Protein AF-A0A7R9P1Q7-F1 (afdb_monomer)

Radius of gyration: 21.25 Å; Cα contacts (8 Å, |Δi|>4): 499; chains: 1; bounding box: 57×54×56 Å

Mean predicted aligned error: 11.13 Å

Sequence (324 aa):
MFVCREGRVLPPRRVTNIRPGDSTCGQRALYLVGMTGMPIYNVNNNCSTGSTALFLAKQIIESGNAECVLALGFEKMERGSLSPKFLDRTNPLDRHVETMAAVAGFCDSPVPSQLFGNAAVEHMAKYGTKPEHLAKIAYKNHKHSVNNPYSQFQEEYTLEQILASPRIFGPLTKLQCCPTSDGSAAAILASEDFVHLHGLEGQAVEIVGMEMATDLPSTFDENSCMKVVSLCEPGEAGDFIDSGNNTYGGRVVVNPSGGLISKGHPLGATVHPRLNDGTPDEHGGNNHSVTGSPLASCVAVPSASYHLTSTEETTHSVTGSPLA

pLDDT: mean 73.93, std 23.5, range [18.36, 96.0]

Solvent-accessible surface area (backbone atoms only — not comparable to full-atom values): 19462 Å² total; per-residue (Å²): 57,42,48,54,87,75,93,86,87,61,86,73,82,90,88,82,88,71,57,67,67,55,94,66,37,55,55,64,68,38,49,61,63,49,84,77,83,55,62,66,63,80,76,84,46,65,42,20,18,18,49,50,38,47,52,53,43,49,51,37,34,76,69,70,77,28,50,29,27,37,27,72,20,50,25,35,60,68,91,69,80,89,68,89,87,65,88,90,56,88,59,95,55,48,68,55,52,50,42,36,31,73,66,75,49,81,72,101,59,59,64,71,49,48,49,57,14,48,16,48,52,48,46,27,73,77,66,65,56,53,66,64,56,59,35,50,54,32,32,52,18,22,55,31,0,52,55,12,84,79,21,75,38,55,60,75,59,55,61,64,56,37,68,68,30,62,74,71,34,78,79,37,22,52,61,60,42,57,45,81,24,66,41,68,29,72,48,78,46,62,35,70,68,52,30,61,78,66,70,38,64,94,79,60,79,86,82,92,75,88,86,87,68,65,67,53,71,65,34,60,74,66,69,39,39,32,42,41,65,49,52,81,74,91,70,62,64,62,58,39,56,73,71,40,29,44,33,87,94,35,83,43,68,57,49,68,46,2,38,45,52,16,28,34,42,13,39,27,20,59,53,59,72,81,80,63,56,50,42,58,56,105,79,71,44,66,63,72,68,74,84,90,64,94,74,85,89,86,85,70,55,32,90,58,37,74,74,84,81,80,82,75,86,80,88,77,83,84,77,83,78,82,89,134

Structure (mmCIF, N/CA/C/O backbone):
data_AF-A0A7R9P1Q7-F1
#
_entry.id   AF-A0A7R9P1Q7-F1
#
loop_
_atom_site.group_PDB
_atom_site.id
_atom_site.type_symbol
_atom_site.label_atom_id
_atom_site.label_alt_id
_atom_site.label_comp_id
_atom_site.label_asym_id
_atom_site.label_entity_id
_atom_site.label_seq_id
_atom_site.pdbx_PDB_ins_code
_atom_site.Cartn_x
_atom_site.Cartn_y
_atom_site.Cartn_z
_atom_site.occupancy
_atom_site.B_iso_or_equiv
_atom_site.auth_seq_id
_atom_site.auth_comp_id
_atom_site.auth_asym_id
_atom_site.auth_atom_id
_atom_site.pdbx_PDB_model_num
ATOM 1 N N . MET A 1 1 ? -2.786 -4.978 17.341 1.00 38.78 1 MET A N 1
ATOM 2 C CA . MET A 1 1 ? -4.219 -4.627 17.360 1.00 38.78 1 MET A CA 1
ATOM 3 C C . MET A 1 1 ? -4.682 -4.485 18.805 1.00 38.78 1 MET A C 1
ATOM 5 O O . MET A 1 1 ? -4.225 -5.294 19.593 1.00 38.78 1 MET A O 1
ATOM 9 N N . PHE A 1 2 ? -5.494 -3.493 19.175 1.00 37.47 2 PHE A N 1
ATOM 10 C CA . PHE A 1 2 ? -6.118 -3.389 20.514 1.00 37.47 2 PHE A CA 1
ATOM 11 C C . PHE A 1 2 ? -7.620 -3.642 20.403 1.00 37.47 2 PHE A C 1
ATOM 13 O O . PHE A 1 2 ? -8.184 -3.211 19.417 1.00 37.47 2 PHE A O 1
ATOM 20 N N . VAL A 1 3 ? -8.270 -4.233 21.405 1.00 35.62 3 VAL A N 1
ATOM 21 C CA . VAL A 1 3 ? -9.740 -4.234 21.554 1.00 35.62 3 VAL A CA 1
ATOM 22 C C . VAL A 1 3 ? -10.059 -3.474 22.830 1.00 35.62 3 VAL A C 1
ATOM 24 O O . VAL A 1 3 ? -9.754 -3.963 23.918 1.00 35.62 3 VAL A O 1
ATOM 27 N N . CYS A 1 4 ? -10.546 -2.238 22.714 1.00 29.88 4 CYS A N 1
ATOM 28 C CA . CYS A 1 4 ? -10.792 -1.380 23.872 1.00 29.88 4 CYS A CA 1
ATOM 29 C C . CYS A 1 4 ? -12.164 -1.686 24.449 1.00 29.88 4 CYS A C 1
ATOM 31 O O . CYS A 1 4 ? -13.167 -1.493 23.7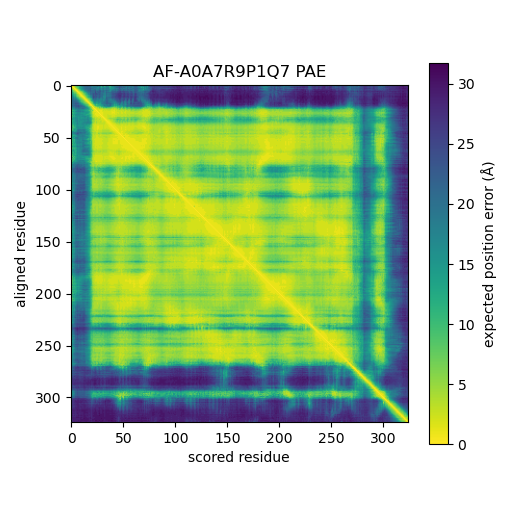72 1.00 29.88 4 CYS A O 1
ATOM 33 N N . ARG A 1 5 ? -12.189 -2.157 25.702 1.00 31.08 5 ARG A N 1
ATOM 34 C CA . ARG A 1 5 ? -13.424 -2.268 26.482 1.00 31.08 5 ARG A CA 1
ATOM 35 C C . ARG A 1 5 ? -13.536 -1.229 27.599 1.00 31.08 5 ARG A C 1
ATOM 37 O O . ARG A 1 5 ? -14.567 -1.205 28.237 1.00 31.08 5 ARG A O 1
ATOM 44 N N . GLU A 1 6 ? -12.548 -0.361 27.840 1.00 35.47 6 GLU A N 1
ATOM 45 C CA . GLU A 1 6 ? -12.720 0.798 28.737 1.00 35.47 6 GLU A CA 1
ATOM 46 C C . GLU A 1 6 ? -11.498 1.732 28.720 1.00 35.47 6 GLU A C 1
ATOM 48 O O . GLU A 1 6 ? -10.347 1.292 28.706 1.00 35.47 6 GLU A O 1
ATOM 53 N N . GLY A 1 7 ? -11.760 3.042 28.697 1.00 40.44 7 GLY A N 1
ATOM 54 C CA . GLY A 1 7 ? -10.768 4.090 28.470 1.00 40.44 7 GLY A CA 1
ATOM 55 C C . GLY A 1 7 ? -9.853 4.399 29.659 1.00 40.44 7 GLY A C 1
ATOM 56 O O . GLY A 1 7 ? -10.309 4.550 30.794 1.00 40.44 7 GLY A O 1
ATOM 57 N N . ARG A 1 8 ? -8.555 4.571 29.362 1.00 30.06 8 ARG A N 1
ATOM 58 C CA . ARG A 1 8 ? -7.613 5.525 29.990 1.00 30.06 8 ARG A CA 1
ATOM 59 C C . ARG A 1 8 ? -6.252 5.491 29.262 1.00 30.06 8 ARG A C 1
ATOM 61 O O . ARG A 1 8 ? -5.739 4.417 28.973 1.00 30.06 8 ARG A O 1
ATOM 68 N N . VAL A 1 9 ? -5.665 6.663 28.983 1.00 30.52 9 VAL A N 1
ATOM 69 C CA . VAL A 1 9 ? -4.375 6.851 28.273 1.00 30.52 9 VAL A CA 1
ATOM 70 C C . VAL A 1 9 ? -3.345 7.498 29.216 1.00 30.52 9 VAL A C 1
ATOM 72 O O . VAL A 1 9 ? -3.694 8.426 29.942 1.00 30.52 9 VAL A O 1
ATOM 75 N N . LEU A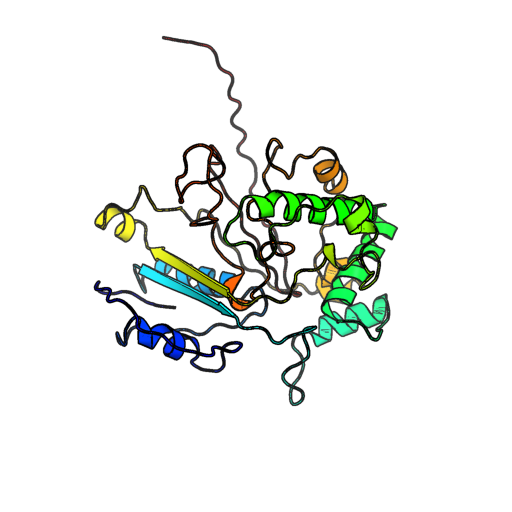 1 10 ? -2.082 7.043 29.201 1.00 29.75 10 LEU A N 1
ATOM 76 C CA . LEU A 1 10 ? -0.938 7.644 29.921 1.00 29.75 10 LEU A CA 1
ATOM 77 C C . LEU A 1 10 ? 0.305 7.766 28.998 1.00 29.75 10 LEU A C 1
ATOM 79 O O . LEU A 1 10 ? 0.408 7.004 28.037 1.00 29.75 10 LEU A O 1
ATOM 83 N N . PRO A 1 11 ? 1.247 8.709 29.243 1.00 29.17 11 PRO A N 1
ATOM 84 C CA . PRO A 1 11 ? 2.289 9.077 28.273 1.00 29.17 11 PRO A CA 1
ATOM 85 C C . PRO A 1 11 ? 3.599 8.255 28.391 1.00 29.17 11 PRO A C 1
ATOM 87 O O . PRO A 1 11 ? 3.940 7.800 29.486 1.00 29.17 11 PRO A O 1
ATOM 90 N N . PRO A 1 12 ? 4.396 8.118 27.305 1.00 31.56 12 PRO A N 1
ATOM 91 C CA . PRO A 1 12 ? 5.569 7.238 27.272 1.00 31.56 12 PRO A CA 1
ATOM 92 C C . PRO A 1 12 ? 6.903 7.914 27.659 1.00 31.56 12 PRO A C 1
ATOM 94 O O . PRO A 1 12 ? 7.162 9.078 27.348 1.00 31.56 12 PRO A O 1
ATOM 97 N N . ARG A 1 13 ? 7.827 7.127 28.239 1.00 25.03 13 ARG A N 1
ATOM 98 C CA . ARG A 1 13 ? 9.283 7.386 28.246 1.00 25.03 13 ARG A CA 1
ATOM 99 C C . ARG A 1 13 ? 10.006 6.311 27.406 1.00 25.03 13 ARG A C 1
ATOM 101 O O . ARG A 1 13 ? 9.883 5.129 27.690 1.00 25.03 13 ARG A O 1
ATOM 108 N N . ARG A 1 14 ? 10.722 6.789 26.372 1.00 23.08 14 ARG A N 1
ATOM 109 C CA . ARG A 1 14 ? 11.698 6.184 25.420 1.00 23.08 14 ARG A CA 1
ATOM 110 C C . ARG A 1 14 ? 11.936 4.656 25.416 1.00 23.08 14 ARG A C 1
ATOM 112 O O . ARG A 1 14 ? 12.369 4.096 26.416 1.00 23.08 14 ARG A O 1
ATOM 119 N N . VAL A 1 15 ? 11.899 4.055 24.214 1.00 26.77 15 VAL A N 1
ATOM 120 C CA . VAL A 1 15 ? 12.555 2.771 23.871 1.00 26.77 15 VAL A CA 1
ATOM 121 C C . VAL A 1 15 ? 13.274 2.856 22.520 1.00 26.77 15 VAL A C 1
ATOM 123 O O . VAL A 1 15 ? 12.813 3.511 21.589 1.00 26.77 15 VAL A O 1
ATOM 126 N N . THR A 1 16 ? 14.422 2.183 22.450 1.00 22.45 16 THR A N 1
ATOM 127 C CA . THR A 1 16 ? 15.314 2.003 21.302 1.00 22.45 16 THR A CA 1
ATOM 128 C C . THR A 1 16 ? 15.147 0.610 20.669 1.00 22.45 16 THR A C 1
ATOM 130 O O . THR A 1 16 ? 14.964 -0.379 21.373 1.00 22.45 16 THR A O 1
ATOM 133 N N . ASN A 1 17 ? 15.290 0.559 19.338 1.00 22.36 17 ASN A N 1
ATOM 134 C CA . ASN A 1 17 ? 15.373 -0.617 18.451 1.00 22.36 17 ASN A CA 1
ATOM 135 C C . ASN A 1 17 ? 14.117 -1.508 18.325 1.00 22.36 17 ASN A C 1
ATOM 137 O O . ASN A 1 17 ? 13.926 -2.468 19.067 1.00 22.36 17 ASN A O 1
ATOM 141 N N . ILE A 1 18 ? 13.317 -1.248 17.288 1.00 28.14 18 ILE A N 1
ATOM 142 C CA . ILE A 1 18 ? 12.325 -2.184 16.741 1.00 28.14 18 ILE A CA 1
ATOM 143 C C . ILE A 1 18 ? 12.889 -2.673 15.398 1.00 28.14 18 ILE A C 1
ATOM 145 O O . ILE A 1 18 ? 13.508 -1.873 14.716 1.00 28.14 18 ILE A O 1
ATOM 149 N N . ARG A 1 19 ? 12.784 -3.970 15.085 1.00 32.19 19 ARG A N 1
ATOM 150 C CA . ARG A 1 19 ? 13.134 -4.652 13.811 1.00 32.19 19 ARG A CA 1
ATOM 151 C C . ARG A 1 19 ? 11.819 -5.068 13.113 1.00 32.19 19 ARG A C 1
ATOM 153 O O . ARG A 1 19 ? 10.789 -4.944 13.785 1.00 32.19 19 ARG A O 1
ATOM 160 N N . PRO A 1 20 ? 11.810 -5.597 11.867 1.00 47.06 20 PRO A N 1
ATOM 161 C CA . PRO A 1 20 ? 10.608 -6.219 11.310 1.00 47.06 20 PRO A CA 1
ATOM 162 C C . PRO A 1 20 ? 10.069 -7.205 12.329 1.00 47.06 20 PRO A C 1
ATOM 164 O O . PRO A 1 20 ? 10.824 -8.010 12.882 1.00 47.06 20 PRO A O 1
ATOM 167 N N . GLY A 1 21 ? 8.814 -7.005 12.702 1.00 55.34 21 GLY A N 1
ATOM 168 C CA . GLY A 1 21 ? 8.313 -7.510 13.961 1.00 55.34 21 GLY A CA 1
ATOM 169 C C . GLY A 1 21 ? 8.322 -9.036 14.015 1.00 55.34 21 GLY A C 1
ATOM 170 O O . GLY A 1 21 ? 7.522 -9.682 13.348 1.00 55.34 21 GLY A O 1
ATOM 171 N N . ASP A 1 22 ? 9.211 -9.609 14.827 1.00 63.72 22 ASP A N 1
ATOM 172 C CA . ASP A 1 22 ? 9.198 -11.037 15.157 1.00 63.72 22 ASP A CA 1
ATOM 173 C C . ASP A 1 22 ? 7.936 -11.384 15.976 1.00 63.72 22 ASP A C 1
ATOM 175 O O . ASP A 1 22 ? 7.132 -10.509 16.329 1.00 63.72 22 ASP A O 1
ATOM 179 N N . SER A 1 23 ? 7.744 -12.660 16.298 1.00 73.00 23 SER A N 1
ATOM 180 C CA . SER A 1 23 ? 6.651 -13.134 17.146 1.00 73.00 23 SER A CA 1
ATOM 181 C C . SER A 1 23 ? 6.478 -12.225 18.363 1.00 73.00 23 SER A C 1
ATOM 183 O O . SER A 1 23 ? 7.429 -11.932 19.085 1.00 73.00 23 SER A O 1
ATOM 185 N N . THR A 1 24 ? 5.245 -11.780 18.604 1.00 84.75 24 THR A N 1
ATOM 186 C CA . THR A 1 24 ? 4.863 -10.887 19.714 1.00 84.75 24 THR A CA 1
ATOM 187 C C . THR A 1 24 ? 5.410 -9.445 19.675 1.00 84.75 24 THR A C 1
ATOM 189 O O . THR A 1 24 ? 5.372 -8.725 20.678 1.00 84.75 24 THR A O 1
ATOM 192 N N . CYS A 1 25 ? 5.885 -8.969 18.521 1.00 85.19 25 CYS A N 1
ATOM 193 C CA . CYS A 1 25 ? 6.377 -7.597 18.352 1.00 85.19 25 CYS A CA 1
ATOM 194 C C . CYS A 1 25 ? 5.347 -6.510 18.705 1.00 85.19 25 CYS A C 1
ATOM 196 O O . CYS A 1 25 ? 5.714 -5.499 19.304 1.00 85.19 25 CYS A O 1
ATOM 198 N N . GLY A 1 26 ? 4.066 -6.719 18.400 1.00 84.12 26 GLY A N 1
ATOM 199 C CA . GLY A 1 26 ? 2.979 -5.799 18.723 1.00 84.12 26 GLY A CA 1
ATOM 200 C C . GLY A 1 26 ? 2.778 -5.644 20.228 1.00 84.12 26 GLY A C 1
ATOM 201 O O . GLY A 1 26 ? 2.648 -4.521 20.708 1.00 84.12 26 GLY A O 1
ATOM 202 N N . GLN A 1 27 ? 2.832 -6.742 20.990 1.00 88.44 27 GLN A N 1
ATOM 203 C CA . GLN A 1 27 ? 2.801 -6.718 22.456 1.00 88.44 27 GLN A CA 1
ATOM 204 C C . GLN A 1 27 ? 3.955 -5.865 22.974 1.00 88.44 27 GLN A C 1
ATOM 206 O O . GLN A 1 27 ? 3.744 -4.913 23.723 1.00 88.44 27 GLN A O 1
ATOM 211 N N . ARG A 1 28 ? 5.179 -6.160 22.517 1.00 88.94 28 ARG A N 1
ATOM 212 C CA . ARG A 1 28 ? 6.377 -5.435 22.948 1.00 88.94 28 ARG A CA 1
ATOM 213 C C . ARG A 1 28 ? 6.302 -3.943 22.629 1.00 88.94 28 ARG A C 1
ATOM 215 O O . ARG A 1 28 ? 6.666 -3.139 23.485 1.00 88.94 28 ARG A O 1
ATOM 222 N N . ALA A 1 29 ? 5.853 -3.583 21.429 1.00 85.19 29 ALA A N 1
ATOM 223 C CA . ALA A 1 29 ? 5.707 -2.192 21.012 1.00 85.19 29 ALA A CA 1
ATOM 224 C C . ALA A 1 29 ? 4.688 -1.441 21.886 1.00 85.19 29 ALA A C 1
ATOM 226 O O . ALA A 1 29 ? 4.902 -0.282 22.238 1.00 85.19 29 ALA A O 1
ATOM 227 N N . LEU A 1 30 ? 3.606 -2.114 22.284 1.00 84.25 30 LEU A N 1
ATOM 228 C CA . LEU A 1 30 ? 2.478 -1.507 22.987 1.00 84.25 30 LEU A CA 1
ATOM 229 C C . LEU A 1 30 ? 2.592 -1.509 24.513 1.00 84.25 30 LEU A C 1
ATOM 231 O O . LEU A 1 30 ? 1.886 -0.741 25.163 1.00 84.25 30 LEU A O 1
ATOM 235 N N . TYR A 1 31 ? 3.512 -2.271 25.109 1.00 84.44 31 TYR A N 1
ATOM 236 C CA . TYR A 1 31 ? 3.730 -2.245 26.564 1.00 84.44 31 TYR A CA 1
ATOM 237 C C . TYR A 1 31 ? 4.051 -0.853 27.120 1.00 84.44 31 TYR A C 1
ATOM 239 O O . TYR A 1 31 ? 3.772 -0.587 28.285 1.00 84.44 31 TYR A O 1
ATOM 247 N N . LEU A 1 32 ? 4.597 0.043 26.293 1.00 79.19 32 LEU A N 1
ATOM 248 C CA . LEU A 1 32 ? 4.881 1.432 26.671 1.00 79.19 32 LEU A CA 1
ATOM 249 C C . LEU A 1 32 ? 3.642 2.327 26.688 1.00 79.19 32 LEU A C 1
ATOM 251 O O . LEU A 1 32 ? 3.656 3.362 27.346 1.00 79.19 32 LEU A O 1
ATOM 255 N N . VAL A 1 33 ? 2.604 1.942 25.946 1.00 79.75 33 VAL A N 1
ATOM 256 C CA . VAL A 1 33 ? 1.296 2.606 25.955 1.00 79.75 33 VAL A CA 1
ATOM 257 C C . VAL A 1 33 ? 0.481 2.104 27.148 1.00 79.75 33 VAL A C 1
ATOM 259 O O . VAL A 1 33 ? -0.205 2.882 27.803 1.00 79.75 33 VAL A O 1
ATOM 262 N N . GLY A 1 34 ? 0.608 0.814 27.474 1.00 79.56 34 GLY A N 1
ATOM 263 C CA . GLY A 1 34 ? 0.055 0.221 28.685 1.00 79.56 34 GLY A CA 1
ATOM 264 C C . GLY A 1 34 ? -0.076 -1.298 28.591 1.00 79.56 34 GLY A C 1
ATOM 265 O O . GLY A 1 34 ? -0.386 -1.853 27.540 1.00 79.56 34 GLY A O 1
ATOM 266 N N . MET A 1 35 ? 0.127 -1.986 29.715 1.00 83.69 35 MET A N 1
ATOM 267 C CA . MET A 1 35 ? -0.106 -3.430 29.841 1.00 83.69 35 MET A CA 1
ATOM 268 C C . MET A 1 35 ? -1.553 -3.693 30.272 1.00 83.69 35 MET A C 1
ATOM 270 O O . MET A 1 35 ? -1.822 -4.059 31.411 1.00 83.69 35 MET A O 1
ATOM 274 N N . THR A 1 36 ? -2.494 -3.456 29.363 1.00 80.19 36 THR A N 1
ATOM 275 C CA . THR A 1 36 ? -3.937 -3.424 29.663 1.00 80.19 36 THR A CA 1
ATOM 276 C C . THR A 1 36 ? -4.611 -4.797 29.714 1.00 80.19 36 THR A C 1
ATOM 278 O O . THR A 1 36 ? -5.776 -4.889 30.081 1.00 80.19 36 THR A O 1
ATOM 281 N N . GLY A 1 37 ? -3.919 -5.869 29.314 1.00 81.75 37 GLY A N 1
ATOM 282 C CA . GLY A 1 37 ? -4.516 -7.202 29.154 1.00 81.75 37 GLY A CA 1
ATOM 283 C C . GLY A 1 37 ? -5.417 -7.342 27.920 1.00 81.75 37 GLY A C 1
ATOM 284 O O . GLY A 1 37 ? -5.967 -8.415 27.684 1.00 81.75 37 GLY A O 1
ATOM 285 N N . MET A 1 38 ? -5.547 -6.286 27.111 1.00 81.94 38 MET A N 1
ATOM 286 C CA . MET A 1 38 ? -6.306 -6.322 25.864 1.00 81.94 38 MET A CA 1
ATOM 287 C C . MET A 1 38 ? -5.639 -7.266 24.850 1.00 81.94 38 MET A C 1
ATOM 289 O O . MET A 1 38 ? -4.406 -7.307 24.772 1.00 81.94 38 MET A O 1
ATOM 293 N N . PRO A 1 39 ? -6.424 -8.014 24.055 1.00 85.31 39 PRO A N 1
ATOM 294 C CA . PRO A 1 39 ? -5.882 -8.963 23.092 1.00 85.31 39 PRO A CA 1
ATOM 295 C C . PRO A 1 39 ? -5.094 -8.242 21.995 1.00 85.31 39 PRO A C 1
ATOM 297 O O . PRO A 1 39 ? -5.525 -7.205 21.488 1.00 85.31 39 PRO A O 1
ATOM 300 N N . ILE A 1 40 ? -3.943 -8.814 21.621 1.00 86.06 40 ILE A N 1
ATOM 301 C CA . ILE A 1 40 ? -3.058 -8.286 20.577 1.00 86.06 40 ILE A CA 1
ATOM 302 C C . ILE A 1 40 ? -2.805 -9.348 19.510 1.00 86.06 40 ILE A C 1
ATOM 304 O O . ILE A 1 40 ? -2.127 -10.347 19.752 1.00 86.06 40 ILE A O 1
ATOM 308 N N . TYR A 1 41 ? -3.291 -9.066 18.301 1.00 87.75 41 TYR A N 1
ATOM 309 C CA . TYR A 1 41 ? -3.000 -9.831 17.091 1.00 87.75 41 TYR A CA 1
ATOM 310 C C . TYR A 1 41 ? -1.803 -9.222 16.354 1.00 87.75 41 TYR A C 1
ATOM 312 O O . TYR A 1 41 ? -1.776 -8.010 16.108 1.00 87.75 41 TYR A O 1
ATOM 320 N N . ASN A 1 42 ? -0.827 -10.069 16.017 1.00 87.56 42 ASN A N 1
ATOM 321 C CA . ASN A 1 42 ? 0.275 -9.738 15.116 1.00 87.56 42 ASN A CA 1
ATOM 322 C C . ASN A 1 42 ? -0.054 -10.333 13.753 1.00 87.56 42 ASN A C 1
ATOM 324 O O . ASN A 1 42 ? -0.325 -11.528 13.660 1.00 87.56 42 ASN A O 1
ATOM 328 N N . VAL A 1 43 ? -0.029 -9.501 12.720 1.00 86.06 43 VAL A N 1
ATOM 329 C CA . VAL A 1 43 ? -0.276 -9.912 11.338 1.00 86.06 43 VAL A CA 1
ATOM 330 C C . VAL A 1 43 ? 0.957 -9.589 10.509 1.00 86.06 43 VAL A C 1
ATOM 332 O O . VAL A 1 43 ? 1.654 -8.617 10.794 1.00 86.06 43 VAL A O 1
ATOM 335 N N . ASN A 1 44 ? 1.236 -10.414 9.505 1.00 83.69 44 ASN A N 1
ATOM 336 C CA . ASN A 1 44 ? 2.318 -10.194 8.556 1.00 83.69 44 ASN A CA 1
ATOM 337 C C . ASN A 1 44 ? 1.823 -10.588 7.163 1.00 83.69 44 ASN A C 1
ATOM 339 O O . ASN A 1 44 ? 1.374 -11.714 6.965 1.00 83.69 44 ASN A O 1
ATOM 343 N N . ASN A 1 45 ? 1.871 -9.636 6.236 1.00 82.00 45 ASN A N 1
ATOM 344 C CA . ASN A 1 45 ? 1.469 -9.799 4.844 1.00 82.00 45 ASN A CA 1
ATOM 345 C C . ASN A 1 45 ? 2.301 -8.878 3.929 1.00 82.00 45 ASN A C 1
ATOM 347 O O . ASN A 1 45 ? 1.760 -8.078 3.159 1.00 82.00 45 ASN A O 1
ATOM 351 N N . ASN A 1 46 ? 3.632 -8.912 4.082 1.00 82.06 46 ASN A N 1
ATOM 352 C CA . ASN A 1 46 ? 4.573 -8.045 3.356 1.00 82.06 46 ASN A CA 1
ATOM 353 C C . ASN A 1 46 ? 4.140 -6.558 3.402 1.00 82.06 46 ASN A C 1
ATOM 355 O O . ASN A 1 46 ? 3.738 -6.058 4.456 1.00 82.06 46 ASN A O 1
ATOM 359 N N . CYS A 1 47 ? 4.192 -5.846 2.272 1.00 80.31 47 CYS A N 1
ATOM 360 C CA . CYS A 1 47 ? 3.808 -4.436 2.144 1.00 80.31 47 CYS A CA 1
ATOM 361 C C . CYS A 1 47 ? 2.335 -4.149 2.500 1.00 80.31 47 CYS A C 1
ATOM 363 O O . CYS A 1 47 ? 1.989 -3.003 2.783 1.00 80.31 47 CYS A O 1
ATOM 365 N N . SER A 1 48 ? 1.473 -5.171 2.518 1.00 79.19 48 SER A N 1
ATOM 366 C CA . SER A 1 48 ? 0.045 -5.049 2.851 1.00 79.19 48 SER A CA 1
ATOM 367 C C . SER A 1 48 ? -0.285 -5.412 4.291 1.00 79.19 48 SER A C 1
ATOM 369 O O . SER A 1 48 ? -1.458 -5.513 4.659 1.00 79.19 48 SER A O 1
ATOM 371 N N . THR A 1 49 ? 0.730 -5.556 5.143 1.00 82.19 49 THR A N 1
ATOM 372 C CA . THR A 1 49 ? 0.555 -5.792 6.582 1.00 82.19 49 THR A CA 1
ATOM 373 C C . THR A 1 49 ? -0.344 -4.732 7.225 1.00 82.19 49 THR A C 1
ATOM 375 O O . THR A 1 49 ? -1.255 -5.079 7.974 1.00 82.19 49 THR A O 1
ATOM 378 N N . GLY A 1 50 ? -0.162 -3.453 6.874 1.00 79.19 50 GLY A N 1
ATOM 379 C CA . GLY A 1 50 ? -1.010 -2.366 7.376 1.00 79.19 50 GLY A CA 1
ATOM 380 C C . GLY A 1 50 ? -2.485 -2.511 6.969 1.00 79.19 50 GLY A C 1
ATOM 381 O O . GLY A 1 50 ? -3.365 -2.419 7.822 1.00 79.19 50 GLY A O 1
ATOM 382 N N . SER A 1 51 ? -2.766 -2.823 5.697 1.00 81.50 51 SER A N 1
ATOM 383 C CA . SER A 1 51 ? -4.141 -3.050 5.212 1.00 81.50 51 SER A CA 1
ATOM 384 C C . SER A 1 51 ? -4.757 -4.282 5.847 1.00 81.50 51 SER A C 1
ATOM 386 O O . SER A 1 51 ? -5.932 -4.274 6.188 1.00 81.50 51 SER A O 1
ATOM 388 N N . THR A 1 52 ? -3.960 -5.327 6.066 1.00 83.06 52 THR A N 1
ATOM 389 C CA . THR A 1 52 ? -4.402 -6.538 6.765 1.00 83.06 52 THR A CA 1
ATOM 390 C C . THR A 1 52 ? -4.799 -6.226 8.204 1.00 83.06 52 THR A C 1
ATOM 392 O O . THR A 1 52 ? -5.823 -6.713 8.678 1.00 83.06 52 THR A O 1
ATOM 395 N N . ALA A 1 53 ? -4.045 -5.362 8.889 1.00 84.62 53 ALA A N 1
ATOM 396 C CA . ALA A 1 53 ? -4.400 -4.909 10.228 1.00 84.62 53 ALA A CA 1
ATOM 397 C C . ALA A 1 53 ? -5.701 -4.087 10.236 1.00 84.62 53 ALA A C 1
ATOM 399 O O . ALA A 1 53 ? -6.531 -4.299 11.116 1.00 84.62 53 ALA A O 1
ATOM 400 N N . LEU A 1 54 ? -5.904 -3.191 9.265 1.00 84.38 54 LEU A N 1
ATOM 401 C CA . LEU A 1 54 ? -7.153 -2.427 9.134 1.00 84.38 54 LEU A CA 1
ATOM 402 C C . LEU A 1 54 ? -8.353 -3.322 8.809 1.00 84.38 54 LEU A C 1
ATOM 404 O O . LEU A 1 54 ? -9.394 -3.200 9.449 1.00 84.38 54 LEU A O 1
ATOM 408 N N . PHE A 1 55 ? -8.199 -4.250 7.864 1.00 86.88 55 PHE A N 1
ATOM 409 C CA . PHE A 1 55 ? -9.254 -5.177 7.462 1.00 86.88 55 PHE A CA 1
ATOM 410 C C . PHE A 1 55 ? -9.682 -6.071 8.623 1.00 86.88 55 PHE A C 1
ATOM 412 O O . PHE A 1 55 ? -10.868 -6.170 8.927 1.00 86.88 55 PHE A O 1
ATOM 419 N N . LEU A 1 56 ? -8.721 -6.655 9.343 1.00 88.50 56 LEU A N 1
ATOM 420 C CA . LEU A 1 56 ? -9.018 -7.455 10.528 1.00 88.50 56 LEU A CA 1
ATOM 421 C C . LEU A 1 56 ? -9.666 -6.609 11.639 1.00 88.50 56 LEU A C 1
ATOM 423 O O . LEU A 1 56 ? -10.575 -7.090 12.310 1.00 88.50 56 LEU A O 1
ATOM 427 N N . ALA A 1 57 ? -9.254 -5.349 11.816 1.00 87.00 57 ALA A N 1
ATOM 428 C CA . ALA A 1 57 ? -9.873 -4.451 12.790 1.00 87.00 57 ALA A CA 1
ATOM 429 C C . ALA A 1 57 ? -11.343 -4.166 12.449 1.00 87.00 57 ALA A C 1
ATOM 431 O O . ALA A 1 57 ? -12.195 -4.253 13.332 1.00 87.00 57 ALA A O 1
ATOM 432 N N . LYS A 1 58 ? -11.644 -3.911 11.168 1.00 89.62 58 LYS A N 1
ATOM 433 C CA . LYS A 1 58 ? -13.016 -3.778 10.660 1.00 89.62 58 LYS A CA 1
ATOM 434 C C . LYS A 1 58 ? -13.832 -5.044 10.933 1.00 89.62 58 LYS A C 1
ATOM 436 O O . LYS A 1 58 ? -14.905 -4.944 11.512 1.00 89.62 58 LYS A O 1
ATOM 441 N N . GLN A 1 59 ? -13.301 -6.225 10.603 1.00 91.06 59 GLN A N 1
ATOM 442 C CA . GLN A 1 59 ? -13.996 -7.499 10.836 1.00 91.06 59 GLN A CA 1
ATOM 443 C C . GLN A 1 59 ? -14.322 -7.743 12.317 1.00 91.06 59 GLN A C 1
ATOM 445 O O . GLN A 1 59 ? -15.403 -8.227 12.630 1.00 91.06 59 GLN A O 1
ATOM 450 N N . ILE A 1 60 ? -13.423 -7.385 13.240 1.00 90.25 60 ILE A N 1
ATOM 451 C CA . ILE A 1 60 ? -13.663 -7.516 14.688 1.00 90.25 60 ILE A CA 1
ATOM 452 C C . ILE A 1 60 ? -14.791 -6.592 15.165 1.00 90.25 60 ILE A C 1
ATOM 454 O O . ILE A 1 60 ? -15.563 -6.984 16.043 1.00 90.25 60 ILE A O 1
ATOM 458 N N . ILE A 1 61 ? -14.881 -5.382 14.608 1.00 90.81 61 ILE A N 1
ATOM 459 C CA . ILE A 1 61 ? -15.949 -4.432 14.941 1.00 90.81 61 ILE A CA 1
ATOM 460 C C . ILE A 1 61 ? -17.282 -4.912 14.370 1.00 90.81 61 ILE A C 1
ATOM 462 O O . ILE A 1 61 ? -18.259 -5.025 15.104 1.00 90.81 61 ILE A O 1
ATOM 466 N N . GLU A 1 62 ? -17.313 -5.276 13.088 1.00 92.62 62 GLU A N 1
ATOM 467 C CA . GLU A 1 62 ? -18.528 -5.753 12.413 1.00 92.62 62 GLU A CA 1
ATOM 468 C C . GLU A 1 62 ? -19.066 -7.056 13.007 1.00 92.62 62 GLU A C 1
ATOM 470 O O . GLU A 1 62 ? -20.274 -7.277 13.026 1.00 92.62 62 GLU A O 1
ATOM 475 N N . SER A 1 63 ? -18.191 -7.913 13.539 1.00 92.75 63 SER A N 1
ATOM 476 C CA . SER A 1 63 ? -18.612 -9.133 14.227 1.00 92.75 63 SER A CA 1
ATOM 477 C C . SER A 1 63 ? -19.112 -8.889 15.658 1.00 92.75 63 SER A C 1
ATOM 479 O O . SER A 1 63 ? -19.428 -9.857 16.347 1.00 92.75 63 SER A O 1
ATOM 481 N N . GLY A 1 64 ? -19.104 -7.646 16.155 1.00 89.19 64 GLY A N 1
ATOM 482 C CA . GLY A 1 64 ? -19.492 -7.295 17.526 1.00 89.19 64 GLY A CA 1
ATOM 483 C C . GLY A 1 64 ? -18.495 -7.731 18.608 1.00 89.19 64 GLY A C 1
ATOM 484 O O . GLY A 1 64 ? -18.833 -7.740 19.790 1.00 89.19 64 GLY A O 1
ATOM 485 N N . ASN A 1 65 ? -17.264 -8.102 18.236 1.00 86.31 65 ASN A N 1
ATOM 486 C CA . ASN A 1 65 ? -16.237 -8.537 19.193 1.00 86.31 65 ASN A CA 1
ATOM 487 C C . ASN A 1 65 ? -15.532 -7.354 19.883 1.00 86.31 65 ASN A C 1
ATOM 489 O O . ASN A 1 65 ? -14.878 -7.542 20.912 1.00 86.31 65 ASN A O 1
ATOM 493 N N . ALA A 1 66 ? -15.640 -6.150 19.318 1.00 90.06 66 ALA A N 1
ATOM 494 C CA . ALA A 1 66 ? -15.144 -4.902 19.884 1.00 90.06 66 ALA A CA 1
ATOM 495 C C . ALA A 1 66 ? -15.929 -3.710 19.333 1.00 90.06 66 ALA A C 1
ATOM 497 O O . ALA A 1 66 ? -16.359 -3.737 18.189 1.00 90.06 66 ALA A O 1
ATOM 498 N N . GLU A 1 67 ? -16.010 -2.623 20.094 1.00 91.06 67 GLU A N 1
ATOM 499 C CA . GLU A 1 67 ? -16.564 -1.352 19.601 1.00 91.06 67 GLU A CA 1
ATOM 500 C C . GLU A 1 67 ? -15.468 -0.369 19.168 1.00 91.06 67 GLU A C 1
ATOM 502 O O . GLU A 1 67 ? -15.734 0.582 18.444 1.00 91.06 67 GLU A O 1
ATOM 507 N N . CYS A 1 68 ? -14.220 -0.596 19.598 1.00 91.62 68 CYS A N 1
ATOM 508 C CA . CYS A 1 68 ? -13.078 0.260 19.294 1.00 91.62 68 CYS A CA 1
ATOM 509 C C . CYS A 1 68 ? -11.781 -0.560 19.203 1.00 91.62 68 CYS A C 1
ATOM 511 O O . CYS A 1 68 ? -11.444 -1.325 20.117 1.00 91.62 68 CYS A O 1
ATOM 513 N N . VAL A 1 69 ? -11.048 -0.404 18.096 1.00 90.44 69 VAL A N 1
ATOM 514 C CA . VAL A 1 69 ? -9.871 -1.203 17.742 1.00 90.44 69 VAL A CA 1
ATOM 515 C C . VAL A 1 69 ? -8.713 -0.336 17.242 1.00 90.44 69 VAL A C 1
ATOM 517 O O . VAL A 1 69 ? -8.881 0.467 16.332 1.00 90.44 69 VAL A O 1
ATOM 520 N N . LEU A 1 70 ? -7.497 -0.533 17.773 1.00 88.75 70 LEU A N 1
ATOM 521 C CA . LEU A 1 70 ? -6.282 0.091 17.211 1.00 88.75 70 LEU A CA 1
ATOM 522 C C . LEU A 1 70 ? -5.653 -0.811 16.152 1.00 88.75 70 LEU A C 1
ATOM 524 O O . LEU A 1 70 ? -5.206 -1.912 16.482 1.00 88.75 70 LEU A O 1
ATOM 528 N N .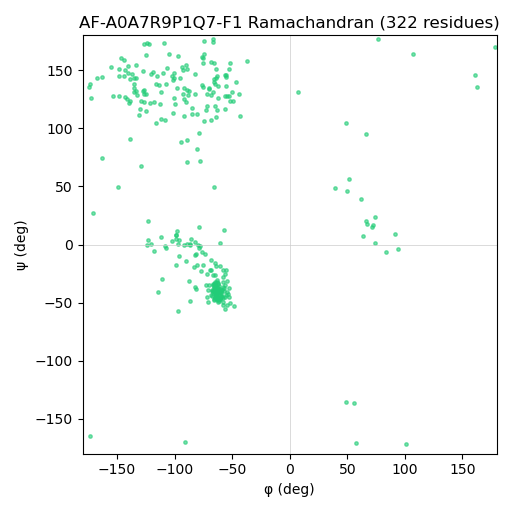 ALA A 1 71 ? -5.487 -0.312 14.935 1.00 87.12 71 ALA A N 1
ATOM 529 C CA . ALA A 1 71 ? -4.538 -0.834 13.960 1.00 87.12 71 ALA A CA 1
ATOM 530 C C . ALA A 1 71 ? -3.210 -0.074 14.095 1.00 87.12 71 ALA A C 1
ATOM 532 O O . ALA A 1 71 ? -3.186 1.152 14.045 1.00 87.12 71 ALA A O 1
ATOM 533 N N . LEU A 1 72 ? -2.103 -0.793 14.290 1.00 86.69 72 LEU A N 1
ATOM 534 C CA . LEU A 1 72 ? -0.762 -0.219 14.428 1.00 86.69 72 LEU A CA 1
ATOM 535 C C . LEU A 1 72 ? 0.182 -0.939 13.469 1.00 86.69 72 LEU A C 1
ATOM 537 O O . LEU A 1 72 ? 0.338 -2.156 13.562 1.00 86.69 72 LEU A O 1
ATOM 541 N N . GLY A 1 73 ? 0.822 -0.167 12.601 1.00 84.50 73 GLY A N 1
ATOM 542 C CA . GLY A 1 73 ? 1.892 -0.594 11.717 1.00 84.50 73 GLY A CA 1
ATOM 543 C C . GLY A 1 73 ? 3.202 0.085 12.092 1.00 84.50 73 GLY A C 1
ATOM 544 O O . GLY A 1 73 ? 3.232 1.282 12.372 1.00 84.50 73 GLY A O 1
ATOM 545 N N . PHE A 1 74 ? 4.301 -0.655 12.104 1.00 86.56 74 PHE A N 1
ATOM 546 C CA . PHE A 1 74 ? 5.639 -0.102 12.297 1.00 86.56 74 PHE A CA 1
ATOM 547 C C . PHE A 1 74 ? 6.653 -0.929 11.521 1.00 86.56 74 PHE A C 1
ATOM 549 O O . PHE A 1 74 ? 6.454 -2.124 11.319 1.00 86.56 74 PHE A O 1
ATOM 556 N N . GLU A 1 75 ? 7.737 -0.292 11.098 1.00 83.56 75 GLU A N 1
ATOM 557 C CA . GLU A 1 75 ? 8.826 -0.958 10.403 1.00 83.56 75 GLU A CA 1
ATOM 558 C C . GLU A 1 75 ? 10.163 -0.293 10.712 1.00 83.56 75 GLU A C 1
ATOM 560 O O . GLU A 1 75 ? 10.265 0.933 10.840 1.00 83.56 75 GLU A O 1
ATOM 565 N N . LYS A 1 76 ? 11.199 -1.125 10.781 1.00 84.31 76 LYS A N 1
ATOM 566 C CA . LYS A 1 76 ? 12.590 -0.685 10.768 1.00 84.31 76 LYS A CA 1
ATOM 567 C C . LYS A 1 76 ? 13.337 -1.514 9.746 1.00 84.31 76 LYS A C 1
ATOM 569 O O . LYS A 1 76 ? 13.557 -2.709 9.949 1.00 84.31 76 LYS A O 1
ATOM 574 N N . MET A 1 77 ? 13.751 -0.874 8.668 1.00 81.88 77 MET A N 1
ATOM 575 C CA . MET A 1 77 ? 14.406 -1.548 7.563 1.00 81.88 77 MET A CA 1
ATOM 576 C C . MET A 1 77 ? 15.919 -1.611 7.769 1.00 81.88 77 MET A C 1
ATOM 578 O O . MET A 1 77 ? 16.544 -0.760 8.407 1.00 81.88 77 MET A O 1
ATOM 582 N N . GLU A 1 78 ? 16.526 -2.649 7.203 1.00 80.38 78 GLU A N 1
ATOM 583 C CA . GLU A 1 78 ? 17.974 -2.686 7.040 1.00 80.38 78 GLU A CA 1
ATOM 584 C C . GLU A 1 78 ? 18.407 -1.769 5.898 1.00 80.38 78 GLU A C 1
ATOM 586 O O . GLU A 1 78 ? 17.641 -1.462 4.985 1.00 80.38 78 GLU A O 1
ATOM 591 N N . ARG A 1 79 ? 19.662 -1.319 5.952 1.00 78.56 79 ARG A N 1
ATOM 592 C CA . ARG A 1 79 ? 20.230 -0.518 4.870 1.00 78.56 79 ARG A CA 1
ATOM 593 C C . ARG A 1 79 ? 20.451 -1.390 3.637 1.00 78.56 79 ARG A C 1
ATOM 595 O O . ARG A 1 79 ? 21.088 -2.434 3.738 1.00 78.56 79 ARG A O 1
ATOM 602 N N . GLY A 1 80 ? 20.039 -0.882 2.480 1.00 77.56 80 GLY A N 1
ATOM 603 C CA . GLY A 1 80 ? 20.255 -1.526 1.185 1.00 77.56 80 GLY A CA 1
ATOM 604 C C . GLY A 1 80 ? 19.016 -2.250 0.667 1.00 77.56 80 GLY A C 1
ATOM 605 O O . GLY A 1 80 ? 17.920 -2.096 1.193 1.00 77.56 80 GLY A O 1
ATOM 606 N N . SER A 1 81 ? 19.185 -3.006 -0.413 1.00 73.75 81 SER A N 1
ATOM 607 C CA . SER A 1 81 ? 18.083 -3.737 -1.038 1.00 73.75 81 SER A CA 1
ATOM 608 C C . SER A 1 81 ? 17.510 -4.807 -0.109 1.00 73.75 81 SER A C 1
ATOM 610 O O . SER A 1 81 ? 18.218 -5.381 0.717 1.00 73.75 81 SER A O 1
ATOM 612 N N . LEU A 1 82 ? 16.221 -5.103 -0.282 1.00 75.19 82 LEU A N 1
ATOM 613 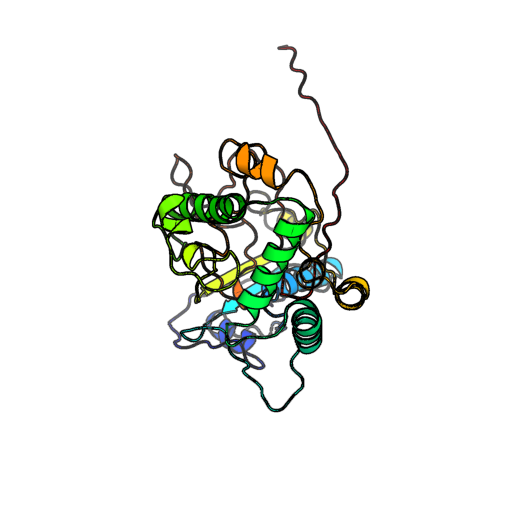C CA . LEU A 1 82 ? 15.568 -6.203 0.418 1.00 75.19 82 LEU A CA 1
ATOM 614 C C . LEU A 1 82 ? 16.209 -7.537 0.020 1.00 75.19 82 LEU A C 1
ATOM 616 O O . LEU A 1 82 ? 16.266 -7.872 -1.163 1.00 75.19 82 LEU A O 1
ATOM 620 N N . SER A 1 83 ? 16.641 -8.295 1.026 1.00 70.94 83 SER A N 1
ATOM 621 C CA . SER A 1 83 ? 17.230 -9.627 0.868 1.00 70.94 83 SER A CA 1
ATOM 622 C C . SER A 1 83 ? 16.388 -10.677 1.593 1.00 70.94 83 SER A C 1
ATOM 624 O O . SER A 1 83 ? 15.813 -10.363 2.645 1.00 70.94 83 SER A O 1
ATOM 626 N N . PRO A 1 84 ? 16.340 -11.928 1.094 1.00 72.56 84 PRO A N 1
ATOM 627 C CA . PRO A 1 84 ? 15.684 -13.026 1.792 1.00 72.56 84 PRO A CA 1
ATOM 628 C C . PRO A 1 84 ? 16.230 -13.166 3.215 1.00 72.56 84 PRO A C 1
ATOM 630 O O . PRO A 1 84 ? 17.441 -13.223 3.429 1.00 72.56 84 PRO A O 1
ATOM 633 N N . LYS A 1 85 ? 15.329 -13.192 4.199 1.00 74.69 85 LYS A N 1
ATOM 634 C CA . LYS A 1 85 ? 15.693 -13.317 5.619 1.00 74.69 85 LYS A CA 1
ATOM 635 C C . LYS A 1 85 ? 15.820 -14.761 6.076 1.00 74.69 85 LYS A C 1
ATOM 637 O O . LYS A 1 85 ? 16.612 -15.053 6.966 1.00 74.69 85 LYS A O 1
ATOM 642 N N . PHE A 1 86 ? 15.039 -15.641 5.467 1.00 79.88 86 PHE A N 1
ATOM 643 C CA . PHE A 1 86 ? 14.974 -17.050 5.805 1.00 79.88 86 PHE A CA 1
ATOM 644 C C . PHE A 1 86 ? 15.417 -17.859 4.593 1.00 79.88 86 PHE A C 1
ATOM 646 O O . PHE A 1 86 ? 14.858 -17.699 3.512 1.00 79.88 86 PHE A O 1
ATOM 653 N N . LEU A 1 87 ? 16.445 -18.685 4.784 1.00 81.81 87 LEU A N 1
ATOM 654 C CA . LEU A 1 87 ? 17.004 -19.572 3.756 1.00 81.81 87 LEU A CA 1
ATOM 655 C C . LEU A 1 87 ? 16.676 -21.047 4.032 1.00 81.81 87 LEU A C 1
ATOM 657 O O . LEU A 1 87 ? 17.078 -21.929 3.285 1.00 81.81 87 LEU A O 1
ATOM 661 N N . ASP A 1 88 ? 15.977 -21.314 5.134 1.00 86.38 88 ASP A N 1
ATOM 662 C CA . ASP A 1 88 ? 15.639 -22.639 5.652 1.00 86.38 88 ASP A CA 1
ATOM 663 C C . ASP A 1 88 ? 14.229 -23.107 5.252 1.00 86.38 88 ASP A C 1
ATOM 665 O O . ASP A 1 88 ? 13.797 -24.187 5.651 1.00 86.38 88 ASP A O 1
ATOM 669 N N . ARG A 1 89 ? 13.495 -22.292 4.490 1.00 83.44 89 ARG A N 1
ATOM 670 C CA . ARG A 1 89 ? 12.100 -22.523 4.104 1.00 83.44 89 ARG A CA 1
ATOM 671 C C . ARG A 1 89 ? 11.821 -21.976 2.707 1.00 83.44 89 ARG A C 1
ATOM 673 O O . ARG A 1 89 ? 12.543 -21.100 2.236 1.00 83.44 89 ARG A O 1
ATOM 680 N N . THR A 1 90 ? 10.745 -22.458 2.092 1.00 85.75 90 THR A N 1
ATOM 681 C CA . THR A 1 90 ? 10.238 -21.969 0.802 1.00 85.75 90 THR A CA 1
ATOM 682 C C . THR A 1 90 ? 9.975 -20.468 0.853 1.00 85.75 90 THR A C 1
ATOM 684 O O . THR A 1 90 ? 9.412 -19.963 1.832 1.00 85.75 90 THR A O 1
ATOM 687 N N . ASN A 1 91 ? 10.382 -19.749 -0.189 1.00 85.12 91 ASN A N 1
ATOM 688 C CA . ASN A 1 91 ? 10.191 -18.311 -0.248 1.00 85.12 91 ASN A CA 1
ATOM 689 C C . ASN A 1 91 ? 8.756 -18.022 -0.728 1.00 85.12 91 ASN A C 1
ATOM 691 O O . ASN A 1 91 ? 8.331 -18.546 -1.758 1.00 85.12 91 ASN A O 1
ATOM 695 N N . PRO A 1 92 ? 7.992 -17.167 -0.022 1.00 85.19 92 PRO A N 1
ATOM 696 C CA . PRO A 1 92 ? 6.626 -16.820 -0.420 1.00 85.19 92 PRO A CA 1
ATOM 697 C C . PRO A 1 92 ? 6.497 -16.262 -1.845 1.00 85.19 92 PRO A C 1
ATOM 699 O O . PRO A 1 92 ? 5.414 -16.307 -2.420 1.00 85.19 92 PRO A O 1
ATOM 702 N N . LEU A 1 93 ? 7.583 -15.731 -2.415 1.00 86.62 93 LEU A N 1
ATOM 703 C CA . LEU A 1 93 ? 7.606 -15.167 -3.764 1.00 86.62 93 LEU A CA 1
ATOM 704 C C . LEU A 1 93 ? 8.095 -16.146 -4.842 1.00 86.62 93 LEU A C 1
ATOM 706 O O . LEU A 1 93 ? 8.186 -15.727 -5.992 1.00 86.62 93 LEU A O 1
ATOM 710 N N . ASP A 1 94 ? 8.377 -17.416 -4.524 1.00 88.81 94 ASP A N 1
ATOM 711 C CA . ASP A 1 94 ? 8.962 -18.374 -5.483 1.00 88.81 94 ASP A CA 1
ATOM 712 C C . ASP A 1 94 ? 8.164 -18.443 -6.791 1.00 88.81 94 ASP A C 1
ATOM 714 O O . ASP A 1 94 ? 8.724 -18.194 -7.853 1.00 88.81 94 ASP A O 1
ATOM 718 N N . ARG A 1 95 ? 6.835 -18.614 -6.727 1.00 89.25 95 ARG A N 1
ATOM 719 C CA . ARG A 1 95 ? 5.981 -18.647 -7.933 1.00 89.25 95 ARG A CA 1
ATOM 720 C C . ARG A 1 95 ? 6.065 -17.377 -8.782 1.00 89.25 95 ARG A C 1
ATOM 722 O O . ARG A 1 95 ? 6.072 -17.452 -10.009 1.00 89.25 95 ARG A O 1
ATOM 729 N N . HIS A 1 96 ? 6.135 -16.212 -8.139 1.00 89.94 96 HIS A N 1
ATOM 730 C CA . HIS A 1 96 ? 6.241 -14.925 -8.828 1.00 89.94 96 HIS A CA 1
ATOM 731 C C . HIS A 1 96 ? 7.591 -14.804 -9.538 1.00 89.94 96 HIS A C 1
ATOM 733 O O . HIS A 1 96 ? 7.658 -14.396 -10.698 1.00 89.94 96 HIS A O 1
ATOM 739 N N . VAL A 1 97 ? 8.667 -15.192 -8.849 1.00 89.25 97 VAL A N 1
ATOM 740 C CA . VAL A 1 97 ? 10.032 -15.150 -9.379 1.00 89.25 97 VAL A CA 1
ATOM 741 C C . VAL A 1 97 ? 10.220 -16.168 -10.498 1.00 89.25 97 VAL A C 1
ATOM 743 O O . VAL A 1 97 ? 10.791 -15.817 -11.523 1.00 89.25 97 VAL A O 1
ATOM 746 N N . GLU A 1 98 ? 9.718 -17.391 -10.341 1.00 91.31 98 GLU A N 1
ATOM 747 C CA . GLU A 1 98 ? 9.769 -18.448 -11.357 1.00 91.31 98 GLU A CA 1
ATOM 748 C C . GLU A 1 98 ? 9.031 -18.035 -12.631 1.00 91.31 98 GLU A C 1
ATOM 750 O O 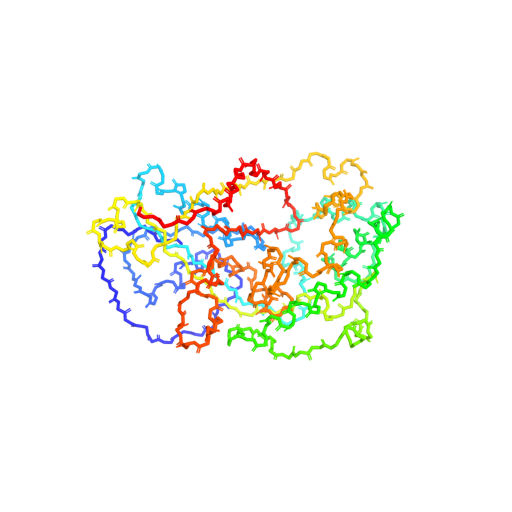. GLU A 1 98 ? 9.592 -18.138 -13.721 1.00 91.31 98 GLU A O 1
ATOM 755 N N . THR A 1 99 ? 7.814 -17.497 -12.499 1.00 89.81 99 THR A N 1
ATOM 756 C CA . THR A 1 99 ? 7.021 -17.027 -13.647 1.00 89.81 99 THR A CA 1
ATOM 757 C C . THR A 1 99 ? 7.731 -15.878 -14.362 1.00 89.81 99 THR A C 1
ATOM 759 O O . THR A 1 99 ? 7.906 -15.911 -15.578 1.00 89.81 99 THR A O 1
ATOM 762 N N . MET A 1 100 ? 8.223 -14.884 -13.615 1.00 92.00 100 MET A N 1
ATOM 763 C CA . MET A 1 100 ? 9.008 -13.786 -14.187 1.00 92.00 100 MET A CA 1
ATOM 764 C C . MET A 1 100 ? 10.276 -14.302 -14.884 1.00 92.00 100 MET A C 1
ATOM 766 O O . MET A 1 100 ? 10.586 -13.867 -15.993 1.00 92.00 100 MET A O 1
ATOM 770 N N . ALA A 1 101 ? 11.002 -15.234 -14.262 1.00 91.31 101 ALA A N 1
ATOM 771 C CA . ALA A 1 101 ? 12.232 -15.796 -14.809 1.00 91.31 101 ALA A CA 1
ATOM 772 C C . ALA A 1 101 ? 11.985 -16.622 -16.078 1.00 91.31 101 ALA A C 1
ATOM 774 O O . ALA A 1 101 ? 12.811 -16.590 -16.989 1.00 91.31 101 ALA A O 1
ATOM 775 N N . ALA A 1 102 ? 10.849 -17.316 -16.172 1.00 91.00 102 ALA A N 1
ATOM 776 C CA . ALA A 1 102 ? 10.447 -18.034 -17.377 1.00 91.00 102 ALA A CA 1
ATOM 777 C C . ALA A 1 102 ? 10.163 -17.086 -18.557 1.00 91.00 102 ALA A C 1
ATOM 779 O O . ALA A 1 102 ? 10.456 -17.431 -19.700 1.00 91.00 102 ALA A O 1
ATOM 780 N N . VAL A 1 103 ? 9.634 -15.889 -18.283 1.00 89.69 103 VAL A N 1
ATOM 781 C CA . VAL A 1 103 ? 9.255 -14.902 -19.310 1.00 89.69 103 VAL A CA 1
ATOM 782 C C . VAL A 1 103 ? 10.427 -14.009 -19.724 1.00 89.69 103 VAL A C 1
ATOM 784 O O . VAL A 1 103 ? 10.671 -13.815 -20.913 1.00 89.69 103 VAL A O 1
ATOM 787 N N . ALA A 1 104 ? 11.148 -13.443 -18.757 1.00 88.88 104 ALA A N 1
ATOM 788 C CA . ALA A 1 104 ? 12.139 -12.387 -18.985 1.00 88.88 104 ALA A CA 1
ATOM 789 C C . ALA A 1 104 ? 13.562 -12.758 -18.530 1.00 88.88 104 ALA A C 1
ATOM 791 O O . ALA A 1 104 ? 14.490 -11.960 -18.682 1.00 88.88 104 ALA A O 1
ATOM 792 N N . GLY A 1 105 ? 13.756 -13.965 -17.992 1.00 89.19 105 GLY A N 1
ATOM 793 C CA . GLY A 1 105 ? 15.008 -14.375 -17.365 1.00 89.19 105 GLY A CA 1
ATOM 794 C C . GLY A 1 105 ? 15.191 -13.793 -15.961 1.00 89.19 105 GLY A C 1
ATOM 795 O O . GLY A 1 105 ? 14.375 -13.023 -15.454 1.00 89.19 105 GLY A O 1
ATOM 796 N N . PHE A 1 106 ? 16.289 -14.184 -15.319 1.00 88.62 106 PHE A N 1
ATOM 797 C CA . PHE A 1 106 ? 16.674 -13.710 -13.993 1.00 88.62 106 PHE A CA 1
ATOM 798 C C . PHE A 1 106 ? 18.104 -13.176 -14.038 1.00 88.62 106 PHE A C 1
ATOM 800 O O . PHE A 1 106 ? 18.995 -13.835 -14.578 1.00 88.62 106 PHE A O 1
ATOM 807 N N . CYS A 1 107 ? 18.336 -11.993 -13.474 1.00 85.62 107 CYS A N 1
ATOM 808 C CA . CYS A 1 107 ? 19.662 -11.383 -13.423 1.00 85.62 107 CYS A CA 1
ATOM 809 C C . CYS A 1 107 ? 20.070 -10.983 -12.002 1.00 85.62 107 CYS A C 1
ATOM 811 O O . CYS A 1 107 ? 19.269 -11.008 -11.068 1.00 85.62 107 CYS A O 1
ATOM 813 N N . ASP A 1 108 ? 21.329 -10.567 -11.853 1.00 82.94 108 ASP A N 1
ATOM 814 C CA . ASP A 1 108 ? 21.876 -10.069 -10.589 1.00 82.94 108 ASP A CA 1
ATOM 815 C C . ASP A 1 108 ? 21.416 -8.621 -10.332 1.00 82.94 108 ASP A C 1
ATOM 817 O O . ASP A 1 108 ? 22.127 -7.637 -10.536 1.00 82.94 108 ASP A O 1
ATOM 821 N N . SER A 1 109 ? 20.133 -8.469 -10.013 1.00 83.31 109 SER A N 1
ATOM 822 C CA . SER A 1 109 ? 19.489 -7.201 -9.657 1.00 83.31 109 SER A CA 1
ATOM 823 C C . SER A 1 109 ? 18.427 -7.442 -8.583 1.00 83.31 109 SER A C 1
ATOM 825 O O . SER A 1 109 ? 17.945 -8.566 -8.440 1.00 83.31 109 SER A O 1
ATOM 827 N N . PRO A 1 110 ? 18.014 -6.422 -7.809 1.00 84.50 110 PRO A N 1
ATOM 828 C CA . PRO A 1 110 ? 17.001 -6.617 -6.775 1.00 84.50 110 PRO A CA 1
ATOM 829 C C . PRO A 1 110 ? 15.706 -7.204 -7.353 1.00 84.50 110 PRO A C 1
ATOM 831 O O . PRO A 1 110 ? 15.153 -6.656 -8.305 1.00 84.50 110 PRO A O 1
ATOM 834 N N . VAL A 1 111 ? 15.214 -8.299 -6.762 1.00 86.12 111 VAL A N 1
ATOM 835 C CA . VAL A 1 111 ? 14.024 -9.029 -7.243 1.00 86.12 111 VAL A CA 1
ATOM 836 C C . VAL A 1 111 ? 12.799 -8.121 -7.427 1.00 86.12 111 VAL A C 1
ATOM 838 O O . VAL A 1 111 ? 12.191 -8.187 -8.494 1.00 86.12 111 VAL A O 1
ATOM 841 N N . PRO A 1 112 ? 12.452 -7.214 -6.486 1.00 84.00 112 PRO A N 1
ATOM 842 C CA . PRO A 1 112 ? 11.324 -6.306 -6.695 1.00 84.00 112 PRO A CA 1
ATOM 843 C C . PRO A 1 112 ? 11.505 -5.417 -7.931 1.00 84.00 112 PRO A C 1
ATOM 845 O O . PRO A 1 112 ? 10.573 -5.243 -8.711 1.00 84.00 112 PRO A O 1
ATOM 848 N N . SER A 1 113 ? 12.716 -4.901 -8.161 1.00 86.31 113 SER A N 1
ATOM 849 C CA . SER A 1 113 ? 13.013 -4.077 -9.336 1.00 86.31 113 SER A CA 1
ATOM 850 C C . SER A 1 113 ? 12.893 -4.868 -10.638 1.00 86.31 113 SER A C 1
ATOM 852 O O . SER A 1 113 ? 12.445 -4.307 -11.637 1.00 86.31 113 SER A O 1
ATOM 854 N N . GLN A 1 114 ? 13.257 -6.156 -10.627 1.00 89.81 114 GLN A N 1
ATOM 855 C CA . GLN A 1 114 ? 13.087 -7.043 -11.780 1.00 89.81 114 GLN A CA 1
ATOM 856 C C . GLN A 1 114 ? 11.608 -7.278 -12.097 1.00 89.81 114 GLN A C 1
ATOM 858 O O . GLN A 1 114 ? 11.206 -7.097 -13.244 1.00 89.81 114 GLN A O 1
ATOM 863 N N . LEU A 1 115 ? 10.791 -7.585 -11.084 1.00 88.25 115 LEU A N 1
ATOM 864 C CA . LEU A 1 115 ? 9.351 -7.819 -11.242 1.00 88.25 115 LEU A CA 1
ATOM 865 C C . LEU A 1 115 ? 8.656 -6.621 -11.906 1.00 88.25 115 LEU A C 1
ATOM 867 O O . LEU A 1 115 ? 8.053 -6.757 -12.971 1.00 88.25 115 LEU A O 1
ATOM 871 N N . PHE A 1 116 ? 8.800 -5.426 -11.327 1.00 89.94 116 PHE A N 1
ATOM 872 C CA . PHE A 1 116 ? 8.143 -4.224 -11.852 1.00 89.94 116 PHE A CA 1
ATOM 873 C C . PHE A 1 116 ? 8.775 -3.715 -13.150 1.00 89.94 116 PHE A C 1
ATOM 875 O O . PHE A 1 116 ? 8.068 -3.212 -14.022 1.00 89.94 116 PHE A O 1
ATOM 882 N N . GLY A 1 117 ? 10.094 -3.837 -13.312 1.00 89.94 117 GLY A N 1
ATOM 883 C CA . GLY A 1 117 ? 10.761 -3.379 -14.527 1.00 89.94 117 GLY A CA 1
ATOM 884 C C . GLY A 1 117 ? 10.453 -4.260 -15.734 1.00 89.94 117 GLY A C 1
A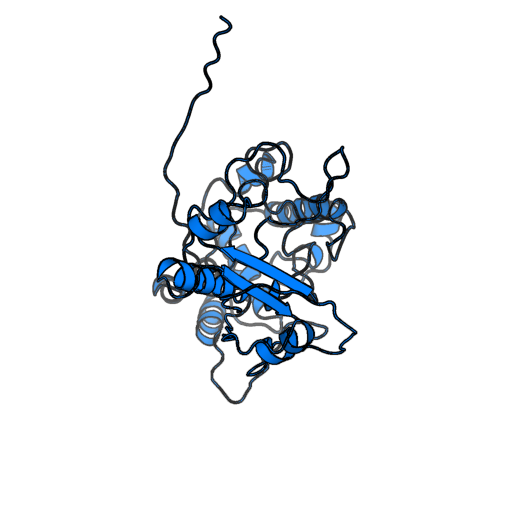TOM 885 O O . GLY A 1 117 ? 10.224 -3.720 -16.812 1.00 89.94 117 GLY A O 1
ATOM 886 N N . ASN A 1 118 ? 10.372 -5.584 -15.566 1.00 92.38 118 ASN A N 1
ATOM 887 C CA . ASN A 1 118 ? 9.962 -6.498 -16.638 1.00 92.38 118 ASN A CA 1
ATOM 888 C C . ASN A 1 118 ? 8.489 -6.295 -17.014 1.00 92.38 118 ASN A C 1
ATOM 890 O O . ASN A 1 118 ? 8.169 -6.254 -18.200 1.00 92.38 118 ASN A O 1
ATOM 894 N N . ALA A 1 119 ? 7.611 -6.072 -16.031 1.00 89.06 119 ALA A N 1
ATOM 895 C CA . ALA A 1 119 ? 6.219 -5.702 -16.286 1.00 89.06 119 ALA A CA 1
ATOM 896 C C . ALA A 1 119 ? 6.105 -4.388 -17.073 1.00 89.06 119 ALA A C 1
ATOM 898 O O . ALA A 1 119 ? 5.314 -4.286 -18.008 1.00 89.06 119 ALA A O 1
ATOM 899 N N . ALA A 1 120 ? 6.930 -3.390 -16.741 1.00 88.94 120 ALA A N 1
ATOM 900 C CA . ALA A 1 120 ? 6.981 -2.140 -17.488 1.00 88.94 120 ALA A CA 1
ATOM 901 C C . ALA A 1 120 ? 7.467 -2.356 -18.930 1.00 88.94 120 ALA A C 1
ATOM 903 O O . ALA A 1 120 ? 6.857 -1.821 -19.848 1.00 88.94 120 ALA A O 1
ATOM 904 N N . VAL A 1 121 ? 8.511 -3.164 -19.154 1.00 92.38 121 VAL A N 1
ATOM 905 C CA . VAL A 1 121 ? 8.983 -3.507 -20.511 1.00 92.38 121 VAL A CA 1
ATOM 906 C C . VAL A 1 121 ? 7.873 -4.165 -21.331 1.00 92.38 121 VAL A C 1
ATOM 908 O O . VAL A 1 121 ? 7.649 -3.770 -22.475 1.00 92.38 121 VAL A O 1
ATOM 911 N N . GLU A 1 122 ? 7.155 -5.126 -20.751 1.00 90.88 122 GLU A N 1
ATOM 912 C CA . GLU A 1 122 ? 6.025 -5.783 -21.411 1.00 90.88 122 GLU A CA 1
ATOM 913 C C . GLU A 1 122 ? 4.906 -4.785 -21.741 1.00 90.88 122 GLU A C 1
ATOM 915 O O . GLU A 1 122 ? 4.442 -4.738 -22.880 1.00 90.88 122 GLU A O 1
ATOM 920 N N . HIS A 1 123 ? 4.529 -3.922 -20.795 1.00 89.62 123 HIS A N 1
ATOM 921 C CA . HIS A 1 123 ? 3.497 -2.904 -21.007 1.00 89.62 123 HIS A CA 1
ATOM 922 C C . HIS A 1 123 ? 3.896 -1.900 -22.099 1.00 89.62 123 HIS A C 1
ATOM 924 O O . HIS A 1 123 ? 3.074 -1.503 -22.927 1.00 89.62 123 HIS A O 1
ATOM 930 N N . MET A 1 124 ? 5.167 -1.498 -22.145 1.00 90.44 124 MET A N 1
ATOM 931 C CA . MET A 1 124 ? 5.700 -0.638 -23.204 1.00 90.44 124 MET A CA 1
ATOM 932 C C . MET A 1 124 ? 5.635 -1.332 -24.572 1.00 90.44 124 MET A C 1
ATOM 934 O O . MET A 1 124 ? 5.222 -0.710 -25.548 1.00 90.44 124 MET A O 1
ATOM 938 N N . ALA A 1 125 ? 5.997 -2.615 -24.646 1.00 91.12 125 ALA A N 1
ATOM 939 C CA . ALA A 1 125 ? 5.960 -3.387 -25.888 1.00 91.12 125 ALA A CA 1
ATOM 940 C C . ALA A 1 125 ? 4.527 -3.631 -26.388 1.00 91.12 125 ALA A C 1
ATOM 942 O O . ALA A 1 125 ? 4.276 -3.558 -27.590 1.00 91.12 125 ALA A O 1
ATOM 943 N N . LYS A 1 126 ? 3.589 -3.904 -25.475 1.00 88.88 126 LYS A N 1
ATOM 944 C CA . LYS A 1 126 ? 2.201 -4.253 -25.804 1.00 88.88 126 LYS A CA 1
ATOM 945 C C . LYS A 1 126 ? 1.335 -3.028 -26.096 1.00 88.88 126 LYS A C 1
ATOM 947 O O . LYS A 1 126 ? 0.498 -3.078 -26.994 1.00 88.88 126 LYS A O 1
ATOM 952 N N . TYR A 1 127 ? 1.534 -1.937 -25.353 1.00 86.44 127 TYR A N 1
ATOM 953 C CA . TYR A 1 127 ? 0.620 -0.788 -25.341 1.00 86.44 127 TYR A CA 1
ATOM 954 C C . TYR A 1 127 ? 1.279 0.553 -25.684 1.00 86.44 127 TYR A C 1
ATOM 956 O O . TYR A 1 127 ? 0.599 1.574 -25.736 1.00 86.44 127 TYR A O 1
ATOM 964 N N . GLY A 1 128 ? 2.589 0.584 -25.943 1.00 87.62 128 GLY A N 1
ATOM 965 C CA . GLY A 1 128 ? 3.281 1.798 -26.388 1.00 87.62 128 GLY A CA 1
ATOM 966 C C . GLY A 1 128 ? 3.467 2.859 -25.301 1.00 87.62 128 GLY A C 1
ATOM 967 O O . GLY A 1 128 ? 3.758 4.016 -25.613 1.00 87.62 128 GLY A O 1
ATOM 968 N N . THR A 1 129 ? 3.312 2.488 -24.026 1.00 87.75 129 THR A N 1
ATOM 969 C CA . THR A 1 129 ? 3.678 3.352 -22.897 1.00 87.75 129 THR A CA 1
ATOM 970 C C . THR A 1 129 ? 5.130 3.768 -23.013 1.00 87.75 129 THR A C 1
ATOM 972 O O . THR A 1 129 ? 5.979 2.998 -23.465 1.00 87.75 129 THR A O 1
ATOM 975 N N . LYS A 1 130 ? 5.421 5.000 -22.611 1.00 90.44 130 LYS A N 1
ATOM 976 C CA . LYS A 1 130 ? 6.756 5.566 -22.749 1.00 90.44 130 LYS A CA 1
ATOM 977 C C . LYS A 1 130 ? 7.451 5.645 -21.387 1.00 90.44 130 LYS A C 1
ATOM 979 O O . LYS A 1 130 ? 6.768 5.804 -20.371 1.00 90.44 130 LYS A O 1
ATOM 984 N N . PRO A 1 131 ? 8.793 5.580 -21.322 1.00 90.06 131 PRO A N 1
ATOM 985 C CA . PRO A 1 131 ? 9.526 5.770 -20.067 1.00 90.06 131 PRO A CA 1
ATOM 986 C C . PRO A 1 131 ? 9.175 7.087 -19.361 1.00 90.06 131 PRO A C 1
ATOM 988 O O . PRO A 1 131 ? 9.153 7.156 -18.131 1.00 90.06 131 PRO A O 1
ATOM 991 N N . GLU A 1 132 ? 8.833 8.122 -20.128 1.00 92.19 132 GLU A N 1
ATOM 992 C CA . GLU A 1 132 ? 8.408 9.422 -19.617 1.00 92.19 132 GLU A CA 1
ATOM 993 C C . GLU A 1 132 ? 7.115 9.323 -18.801 1.00 92.19 132 GLU A C 1
ATOM 995 O O . GLU A 1 132 ? 6.978 10.037 -17.812 1.00 92.19 132 GLU A O 1
ATOM 1000 N N . HIS A 1 133 ? 6.187 8.420 -19.144 1.00 90.00 133 HIS A N 1
ATOM 1001 C CA . HIS A 1 133 ? 4.968 8.200 -18.354 1.00 90.00 133 HIS A CA 1
ATOM 1002 C C . HIS A 1 133 ? 5.304 7.683 -16.954 1.00 90.00 133 HIS A C 1
ATOM 1004 O O . HIS A 1 133 ? 4.778 8.189 -15.962 1.00 90.00 133 HIS A O 1
ATOM 1010 N N . LEU A 1 134 ? 6.252 6.746 -16.855 1.00 90.50 134 LEU A N 1
ATOM 1011 C CA . LEU A 1 134 ? 6.747 6.238 -15.572 1.00 90.50 134 LEU A CA 1
ATOM 1012 C C . LEU A 1 134 ? 7.463 7.343 -14.781 1.00 90.50 134 LEU A C 1
ATOM 1014 O O . LEU A 1 134 ? 7.327 7.444 -13.561 1.00 90.50 134 LEU A O 1
ATOM 1018 N N . ALA A 1 135 ? 8.234 8.194 -15.459 1.00 93.38 135 ALA A N 1
ATOM 1019 C CA . ALA A 1 135 ? 8.955 9.296 -14.825 1.00 93.38 135 ALA A CA 1
ATOM 1020 C C . ALA A 1 135 ? 8.009 10.400 -14.328 1.00 93.38 135 ALA A C 1
ATOM 1022 O O . ALA A 1 135 ? 8.232 10.946 -13.249 1.00 93.38 135 ALA A O 1
ATOM 1023 N N . LYS A 1 136 ? 6.905 10.668 -15.036 1.00 93.12 136 LYS A N 1
ATOM 1024 C CA . LYS A 1 136 ? 5.867 11.622 -14.611 1.00 93.12 136 LYS A CA 1
ATOM 1025 C C . LYS A 1 136 ? 5.179 11.211 -13.306 1.00 93.12 136 LYS A C 1
ATOM 1027 O O . LYS A 1 136 ? 4.841 12.080 -12.503 1.00 93.12 136 LYS A O 1
ATOM 1032 N N . ILE A 1 137 ? 5.025 9.910 -13.045 1.00 91.50 137 ILE A N 1
ATOM 1033 C CA . ILE A 1 137 ? 4.499 9.410 -11.761 1.00 91.50 137 ILE A CA 1
ATOM 1034 C C . ILE A 1 137 ? 5.438 9.797 -10.612 1.00 91.50 137 ILE A C 1
ATOM 1036 O O . ILE A 1 137 ? 4.986 10.337 -9.598 1.00 91.50 137 ILE A O 1
ATOM 1040 N N . ALA A 1 138 ? 6.742 9.560 -10.780 1.00 92.25 138 ALA A N 1
ATOM 1041 C CA . ALA A 1 138 ? 7.754 9.942 -9.798 1.00 92.25 138 ALA A CA 1
ATOM 1042 C C . ALA A 1 138 ? 7.836 11.465 -9.634 1.00 92.25 138 ALA A C 1
ATOM 1044 O O . ALA A 1 138 ? 7.833 11.950 -8.506 1.00 92.25 138 ALA A O 1
ATOM 1045 N N . TYR A 1 139 ? 7.819 12.217 -10.738 1.00 94.06 139 TYR A N 1
ATOM 1046 C CA . TYR A 1 139 ? 7.826 13.683 -10.740 1.00 94.06 139 TYR A CA 1
ATOM 1047 C C . TYR A 1 139 ? 6.691 14.251 -9.887 1.00 94.06 139 TYR A C 1
ATOM 1049 O O . TYR A 1 139 ? 6.925 15.015 -8.953 1.00 94.06 139 TYR A O 1
ATOM 1057 N N . LYS A 1 140 ? 5.458 13.800 -10.143 1.00 93.31 140 LYS A N 1
ATOM 1058 C CA . LYS A 1 140 ? 4.281 14.202 -9.370 1.00 93.31 140 LYS A CA 1
ATOM 1059 C C . LYS A 1 140 ? 4.433 13.862 -7.885 1.00 93.31 140 LYS A C 1
ATOM 1061 O O . LYS A 1 140 ? 4.100 14.674 -7.030 1.00 93.31 140 LYS A O 1
ATOM 1066 N N . ASN A 1 141 ? 4.903 12.658 -7.565 1.00 90.06 141 ASN A N 1
ATOM 1067 C CA . ASN A 1 141 ? 5.089 12.216 -6.182 1.00 90.06 141 ASN A CA 1
ATOM 1068 C C . ASN A 1 141 ? 6.127 13.072 -5.435 1.00 90.06 141 ASN A C 1
ATOM 1070 O O . ASN A 1 141 ? 5.837 13.536 -4.333 1.00 90.06 141 ASN A O 1
ATOM 1074 N N . HIS A 1 142 ? 7.272 13.368 -6.053 1.00 92.75 142 HIS A N 1
ATOM 1075 C CA . HIS A 1 142 ? 8.275 14.267 -5.471 1.00 92.75 142 HIS A CA 1
ATOM 1076 C C . HIS A 1 142 ? 7.719 15.678 -5.292 1.00 92.75 142 HIS A C 1
ATOM 1078 O O . HIS A 1 142 ? 7.831 16.240 -4.207 1.00 92.75 142 HIS A O 1
ATOM 1084 N N . LYS A 1 143 ? 6.987 16.204 -6.277 1.00 91.88 143 LYS A N 1
ATOM 1085 C CA . LYS A 1 143 ? 6.324 17.510 -6.166 1.00 91.88 143 LYS A CA 1
ATOM 1086 C C . LYS A 1 143 ? 5.311 17.574 -5.018 1.00 91.88 143 LYS A C 1
ATOM 1088 O O . LYS A 1 143 ? 5.268 18.550 -4.280 1.00 91.88 143 LYS A O 1
ATOM 1093 N N . HIS A 1 144 ? 4.512 16.525 -4.836 1.00 89.25 144 HIS A N 1
ATOM 1094 C CA . HIS A 1 144 ? 3.564 16.423 -3.721 1.00 89.25 144 HIS A CA 1
ATOM 1095 C C . HIS A 1 144 ? 4.270 16.353 -2.358 1.00 89.25 144 HIS A C 1
ATOM 1097 O O . HIS A 1 144 ? 3.747 16.830 -1.355 1.00 89.25 144 HIS A O 1
ATOM 1103 N N . SER A 1 145 ? 5.458 15.751 -2.317 1.00 88.00 145 SER A N 1
ATOM 1104 C CA . SER A 1 145 ? 6.182 15.480 -1.077 1.00 88.00 145 SER A CA 1
ATOM 1105 C C . SER A 1 145 ? 6.783 16.712 -0.403 1.00 88.00 145 SER A C 1
ATOM 1107 O O . SER A 1 145 ? 6.920 16.714 0.817 1.00 88.00 145 SER A O 1
ATOM 1109 N N . VAL A 1 146 ? 7.070 17.770 -1.173 1.00 89.12 146 VAL A N 1
ATOM 1110 C CA . VAL A 1 146 ? 7.631 19.041 -0.676 1.00 89.12 146 VAL A CA 1
ATOM 1111 C C . VAL A 1 146 ? 6.747 19.658 0.410 1.00 89.12 146 VAL A C 1
ATOM 1113 O O . VAL A 1 146 ? 7.245 20.225 1.377 1.00 89.12 146 VAL A O 1
ATOM 1116 N N . ASN A 1 147 ? 5.429 19.487 0.285 1.00 81.56 147 ASN A N 1
ATOM 1117 C CA . ASN A 1 147 ? 4.450 20.052 1.212 1.00 81.56 147 ASN A CA 1
ATOM 1118 C C . ASN A 1 147 ? 4.139 19.133 2.403 1.00 81.56 147 ASN A C 1
ATOM 1120 O O . ASN A 1 147 ? 3.307 19.478 3.237 1.00 81.56 147 ASN A O 1
ATOM 1124 N N . ASN A 1 148 ? 4.764 17.956 2.487 1.00 83.62 148 ASN A N 1
ATOM 1125 C CA . ASN A 1 148 ? 4.508 16.984 3.542 1.00 83.62 148 ASN A CA 1
ATOM 1126 C C . ASN A 1 148 ? 5.699 16.923 4.524 1.00 83.62 148 ASN A C 1
ATOM 1128 O O . ASN A 1 148 ? 6.718 16.298 4.208 1.00 83.62 148 ASN A O 1
ATOM 1132 N N . PRO A 1 149 ? 5.565 17.467 5.751 1.00 85.06 149 PRO A N 1
ATOM 1133 C CA . PRO A 1 149 ? 6.635 17.477 6.749 1.00 85.06 149 PRO A CA 1
ATOM 1134 C C . PRO A 1 149 ? 7.040 16.070 7.217 1.00 85.06 149 PRO A C 1
ATOM 1136 O O . PRO A 1 149 ? 8.129 15.894 7.761 1.00 85.06 149 PRO A O 1
ATOM 1139 N N . TYR A 1 150 ? 6.194 15.061 6.993 1.00 83.00 150 TYR A N 1
ATOM 1140 C CA . TYR A 1 150 ? 6.459 13.659 7.322 1.00 83.00 150 TYR A CA 1
ATOM 1141 C C . TYR A 1 150 ? 7.091 12.867 6.173 1.00 83.00 150 TYR A C 1
ATOM 1143 O O . TYR A 1 150 ? 7.323 11.666 6.316 1.00 83.00 150 TYR A O 1
ATOM 1151 N N . SER A 1 151 ? 7.329 13.494 5.020 1.00 85.38 151 SER A N 1
ATOM 1152 C CA . SER A 1 151 ? 7.952 12.830 3.879 1.00 85.38 151 SER A CA 1
ATOM 1153 C C . SER A 1 151 ? 9.454 12.635 4.087 1.00 85.38 151 SER A C 1
ATOM 1155 O O . SER A 1 151 ? 10.144 13.565 4.504 1.00 85.38 151 SER A O 1
ATOM 1157 N N . GLN A 1 152 ? 9.976 11.444 3.767 1.00 86.44 152 GLN A N 1
ATOM 1158 C CA . GLN A 1 152 ? 11.417 11.167 3.822 1.00 86.44 152 GLN A CA 1
ATOM 1159 C C . GLN A 1 152 ? 12.212 12.051 2.855 1.00 86.44 152 GLN A C 1
ATOM 1161 O O . GLN A 1 152 ? 13.306 12.503 3.194 1.00 86.44 152 GLN A O 1
ATOM 1166 N N . PHE A 1 153 ? 11.669 12.285 1.661 1.00 87.81 153 PHE A N 1
ATOM 1167 C CA . PHE A 1 153 ? 12.205 13.240 0.699 1.00 87.81 153 PHE A CA 1
ATOM 1168 C C . PHE A 1 153 ? 11.243 14.415 0.562 1.00 87.81 153 PHE A C 1
ATOM 1170 O O . PHE A 1 153 ? 10.045 14.212 0.390 1.00 87.81 153 PHE A O 1
ATOM 1177 N N . GLN A 1 154 ? 11.777 15.630 0.649 1.00 89.31 154 GLN A N 1
ATOM 1178 C CA . GLN A 1 154 ? 11.057 16.894 0.439 1.00 89.31 154 GLN A CA 1
ATOM 1179 C C . GLN A 1 154 ? 11.738 17.724 -0.662 1.00 89.31 154 GLN A C 1
ATOM 1181 O O . GLN A 1 154 ? 11.589 18.940 -0.726 1.00 89.31 154 GLN A O 1
ATOM 1186 N N . GLU A 1 155 ? 12.542 17.065 -1.500 1.00 88.81 155 GLU A N 1
ATOM 1187 C CA . GLU A 1 155 ? 13.245 17.682 -2.620 1.00 88.81 155 GLU A CA 1
ATOM 1188 C C . GLU A 1 155 ? 12.386 17.573 -3.884 1.00 88.81 155 GLU A C 1
ATOM 1190 O O . GLU A 1 155 ? 11.825 16.517 -4.183 1.00 88.81 155 GLU A O 1
ATOM 1195 N N . GLU A 1 156 ? 12.282 18.673 -4.627 1.00 89.94 156 GLU A N 1
ATOM 1196 C CA . GLU A 1 156 ? 11.657 18.674 -5.944 1.00 89.94 156 GLU A CA 1
ATOM 1197 C C . GLU A 1 156 ? 12.704 18.320 -7.005 1.00 89.94 156 GLU A C 1
ATOM 1199 O O . GLU A 1 156 ? 13.789 18.899 -7.041 1.00 89.94 156 GLU A O 1
ATOM 1204 N N . TYR A 1 157 ? 12.364 17.389 -7.895 1.00 93.88 157 TYR A N 1
ATOM 1205 C CA . TYR A 1 157 ? 13.200 17.008 -9.032 1.00 93.88 157 TYR A CA 1
ATOM 1206 C C . TYR A 1 157 ? 12.502 17.374 -10.335 1.00 93.88 157 TYR A C 1
ATOM 1208 O O . TYR A 1 157 ? 11.285 17.234 -10.441 1.00 93.88 157 TYR A O 1
ATOM 1216 N N . THR A 1 158 ? 13.256 17.774 -11.358 1.00 95.94 158 THR A N 1
ATOM 1217 C CA . THR A 1 158 ? 12.721 17.905 -12.719 1.00 95.94 158 THR A CA 1
ATOM 1218 C C . THR A 1 158 ? 12.555 16.534 -13.375 1.00 95.94 158 THR A C 1
ATOM 1220 O O . THR A 1 158 ? 13.160 15.538 -12.962 1.00 95.94 158 THR A O 1
ATOM 1223 N N . LEU A 1 159 ? 11.740 16.462 -14.429 1.00 94.62 159 LEU A N 1
ATOM 1224 C CA . LEU A 1 159 ? 11.534 15.217 -15.171 1.00 94.62 159 LEU A CA 1
ATOM 1225 C C . LEU A 1 159 ? 12.850 14.697 -15.776 1.00 94.62 159 LEU A C 1
ATOM 1227 O O . LEU A 1 159 ? 13.122 13.498 -15.743 1.00 94.62 159 LEU A O 1
ATOM 1231 N N . GLU A 1 160 ? 13.696 15.604 -16.261 1.00 95.81 160 GLU A N 1
ATOM 1232 C CA . GLU A 1 160 ? 15.010 15.303 -16.831 1.00 95.81 160 GLU A CA 1
ATOM 1233 C C . GLU A 1 160 ? 15.950 14.725 -15.773 1.00 95.81 160 GLU A C 1
ATOM 1235 O O . GLU A 1 160 ? 16.648 13.752 -16.047 1.00 95.81 160 GLU A O 1
ATOM 1240 N N . GLN A 1 161 ? 15.938 15.267 -14.550 1.00 95.69 161 GLN A N 1
ATOM 1241 C CA . GLN A 1 161 ? 16.730 14.728 -13.439 1.00 95.69 161 GLN A CA 1
ATOM 1242 C C . GLN A 1 161 ? 16.294 13.306 -13.071 1.00 95.69 161 GLN A C 1
ATOM 1244 O O . GLN A 1 161 ? 17.139 12.448 -12.814 1.00 95.69 161 GLN A O 1
ATOM 1249 N N . ILE A 1 162 ? 14.987 13.028 -13.083 1.00 95.19 162 ILE A N 1
ATOM 1250 C CA . ILE A 1 162 ? 14.442 11.693 -12.798 1.00 95.19 162 ILE A CA 1
ATOM 1251 C C . ILE A 1 162 ? 14.866 10.693 -13.874 1.00 95.19 162 ILE A C 1
ATOM 1253 O O . ILE A 1 162 ? 15.362 9.610 -13.542 1.00 95.19 162 ILE A O 1
ATOM 1257 N N . LEU A 1 163 ? 14.725 11.064 -15.148 1.00 94.62 163 LEU A N 1
ATOM 1258 C CA . LEU A 1 163 ? 15.128 10.239 -16.292 1.00 94.62 163 LEU A CA 1
ATOM 1259 C C . LEU A 1 163 ? 16.646 10.013 -16.345 1.00 94.62 163 LEU A C 1
ATOM 1261 O O . LEU A 1 163 ? 17.085 8.925 -16.705 1.00 94.62 163 LEU A O 1
ATOM 1265 N N . ALA A 1 164 ? 17.445 11.010 -15.959 1.00 96.00 164 ALA A N 1
ATOM 1266 C CA . ALA A 1 164 ? 18.905 10.922 -15.927 1.00 96.00 164 ALA A CA 1
ATOM 1267 C C . ALA A 1 164 ? 19.458 10.233 -14.666 1.00 96.00 164 ALA A C 1
ATOM 1269 O O . ALA A 1 164 ? 20.664 9.991 -14.576 1.00 96.00 164 ALA A O 1
ATOM 1270 N N . SER A 1 165 ? 18.614 9.933 -13.673 1.00 95.62 165 SER A N 1
ATOM 1271 C CA . SER A 1 165 ? 19.070 9.291 -12.439 1.00 95.62 165 SER A CA 1
ATOM 1272 C C . SER A 1 165 ? 19.530 7.841 -12.683 1.00 95.62 165 SER A C 1
ATOM 1274 O O . SER A 1 165 ? 19.124 7.221 -13.669 1.00 95.62 165 SER A O 1
ATOM 1276 N N . PRO A 1 166 ? 20.393 7.269 -11.814 1.00 95.38 166 PRO A N 1
ATOM 1277 C CA . PRO A 1 166 ? 20.990 5.958 -12.054 1.00 95.38 166 PRO A CA 1
ATOM 1278 C C . PRO A 1 166 ? 19.946 4.884 -12.352 1.00 95.38 166 PRO A C 1
ATOM 1280 O O . PRO A 1 166 ? 18.997 4.701 -11.588 1.00 95.38 166 PRO A O 1
ATOM 1283 N N . ARG A 1 167 ? 20.133 4.163 -13.455 1.00 93.56 167 ARG A N 1
ATOM 1284 C CA . ARG A 1 167 ? 19.258 3.059 -13.851 1.00 93.56 167 ARG A CA 1
ATOM 1285 C C . ARG A 1 167 ? 19.384 1.910 -12.852 1.00 93.56 167 ARG A C 1
ATOM 1287 O O . ARG A 1 167 ? 20.498 1.497 -12.538 1.00 93.56 167 ARG A O 1
ATOM 1294 N N . ILE A 1 168 ? 18.250 1.397 -12.378 1.00 89.94 168 ILE A N 1
ATOM 1295 C CA . ILE A 1 168 ? 18.201 0.245 -11.470 1.00 89.94 168 ILE A CA 1
ATOM 1296 C C . ILE A 1 168 ? 17.947 -1.030 -12.264 1.00 89.94 168 ILE A C 1
ATOM 1298 O O . ILE A 1 168 ? 18.751 -1.953 -12.206 1.00 89.94 168 ILE A O 1
ATOM 1302 N N . PHE A 1 169 ? 16.849 -1.081 -13.021 1.00 90.94 169 PHE A N 1
ATOM 1303 C CA . PHE A 1 169 ? 16.505 -2.230 -13.855 1.00 90.94 169 PHE A CA 1
ATOM 1304 C C . PHE A 1 169 ? 15.457 -1.848 -14.909 1.00 90.94 169 PHE A C 1
ATOM 1306 O O . PHE A 1 169 ? 14.560 -1.056 -14.626 1.00 90.94 169 PHE A O 1
ATOM 1313 N N . GLY A 1 170 ? 15.535 -2.407 -16.123 1.00 89.62 170 GLY A N 1
ATOM 1314 C CA . GLY A 1 170 ? 14.544 -2.117 -17.169 1.00 89.62 170 GLY A CA 1
ATOM 1315 C C . GLY A 1 170 ? 14.429 -0.605 -17.441 1.00 89.62 170 GLY A C 1
ATOM 1316 O O . GLY A 1 170 ? 15.464 0.052 -17.522 1.00 89.62 170 GLY A O 1
ATOM 1317 N N . PRO A 1 171 ? 13.234 -0.019 -17.589 1.00 90.38 171 PRO A N 1
ATOM 1318 C CA . PRO A 1 171 ? 13.069 1.428 -17.744 1.00 90.38 171 PRO A CA 1
ATOM 1319 C C . PRO A 1 171 ? 13.152 2.207 -16.416 1.00 90.38 171 PRO A C 1
ATOM 1321 O O . PRO A 1 171 ? 13.011 3.425 -16.434 1.00 90.38 171 PRO A O 1
ATOM 1324 N N . LEU A 1 172 ? 13.350 1.531 -15.275 1.00 91.69 172 LEU A N 1
ATOM 1325 C CA . LEU A 1 172 ? 13.266 2.133 -13.945 1.00 91.69 172 LEU A CA 1
ATOM 1326 C C . LEU A 1 172 ? 14.606 2.727 -13.491 1.00 91.69 172 LEU A C 1
ATOM 1328 O O . LEU A 1 172 ? 15.648 2.056 -13.475 1.00 91.69 172 LEU A O 1
ATOM 1332 N N . THR A 1 173 ? 14.560 3.980 -13.057 1.00 93.75 173 THR A N 1
ATOM 1333 C CA . THR A 1 173 ? 15.668 4.733 -12.470 1.00 93.75 173 THR A CA 1
ATOM 1334 C C . THR A 1 173 ? 15.518 4.868 -10.957 1.00 93.75 173 THR A C 1
ATOM 1336 O O . THR A 1 173 ? 14.452 4.644 -10.381 1.00 93.75 173 THR A O 1
ATOM 1339 N N . LYS A 1 174 ? 16.605 5.242 -10.281 1.00 92.19 174 LYS A N 1
ATOM 1340 C CA . LYS A 1 174 ? 16.676 5.337 -8.819 1.00 92.19 174 LYS A CA 1
ATOM 1341 C C . LYS A 1 174 ? 15.581 6.230 -8.236 1.00 92.19 174 LYS A C 1
ATOM 1343 O O . LYS A 1 174 ? 15.007 5.870 -7.216 1.00 92.19 174 LYS A O 1
ATOM 1348 N N . LEU A 1 175 ? 15.283 7.365 -8.874 1.00 93.00 175 LEU A N 1
ATOM 1349 C CA . LEU A 1 175 ? 14.261 8.307 -8.395 1.00 93.00 175 LEU A CA 1
ATOM 1350 C C . LEU A 1 175 ? 12.818 7.841 -8.654 1.00 93.00 175 LEU A C 1
ATOM 1352 O O . LEU A 1 175 ? 11.887 8.484 -8.170 1.00 93.00 175 LEU A O 1
ATOM 1356 N N . GLN A 1 176 ? 12.629 6.736 -9.380 1.00 92.00 176 GLN A N 1
ATOM 1357 C CA . GLN A 1 176 ? 11.335 6.077 -9.584 1.00 92.00 176 GLN A CA 1
ATOM 1358 C C . GLN A 1 176 ? 11.102 4.914 -8.604 1.00 92.00 176 GLN A C 1
ATOM 1360 O O . GLN A 1 176 ? 9.988 4.397 -8.526 1.00 92.00 176 GLN A O 1
ATOM 1365 N N . CYS A 1 177 ? 12.124 4.499 -7.849 1.00 88.56 177 CYS A N 1
ATOM 1366 C CA . CYS A 1 177 ? 12.026 3.430 -6.858 1.00 88.56 177 CYS A CA 1
ATOM 1367 C C . CYS A 1 177 ? 11.772 3.995 -5.454 1.00 88.56 177 CYS A C 1
ATOM 1369 O O . CYS A 1 177 ? 12.328 5.027 -5.077 1.00 88.56 177 CYS A O 1
ATOM 1371 N N . CYS A 1 178 ? 10.970 3.292 -4.650 1.00 85.31 178 CYS A N 1
ATOM 1372 C CA . CYS A 1 178 ? 10.777 3.650 -3.247 1.00 85.31 178 CYS A CA 1
ATOM 1373 C C . CYS A 1 178 ? 12.080 3.466 -2.441 1.00 85.31 178 CYS A C 1
ATOM 1375 O O . CYS A 1 178 ? 12.790 2.472 -2.641 1.00 85.31 178 CYS A O 1
ATOM 1377 N N . PRO A 1 179 ? 12.407 4.384 -1.516 1.00 85.25 179 PRO A N 1
ATOM 1378 C CA . PRO A 1 179 ? 13.560 4.233 -0.641 1.00 85.25 179 PRO A CA 1
ATOM 1379 C C . PRO A 1 179 ? 13.297 3.192 0.452 1.00 85.25 179 PRO A C 1
ATOM 1381 O O . PRO A 1 179 ? 12.158 2.862 0.775 1.00 85.25 179 PRO A O 1
ATOM 1384 N N . THR A 1 180 ? 14.372 2.731 1.089 1.00 84.94 180 THR A N 1
ATOM 1385 C CA . THR A 1 180 ? 14.273 2.070 2.394 1.00 84.94 180 THR A CA 1
ATOM 1386 C C . THR A 1 180 ? 13.936 3.096 3.468 1.00 84.94 180 THR A C 1
ATOM 1388 O O . THR A 1 180 ? 14.642 4.108 3.589 1.00 84.94 180 THR A O 1
ATOM 1391 N N . SER A 1 181 ? 12.911 2.813 4.268 1.00 83.44 181 SER A N 1
ATOM 1392 C CA . SER A 1 181 ? 12.351 3.763 5.229 1.00 83.44 181 SER A CA 1
ATOM 1393 C C . SER A 1 181 ? 12.019 3.093 6.551 1.00 83.44 181 SER A C 1
ATOM 1395 O O . SER A 1 181 ? 11.481 1.990 6.591 1.00 83.44 181 SER A O 1
ATOM 1397 N N . ASP A 1 182 ? 12.263 3.816 7.636 1.00 87.62 182 ASP A N 1
ATOM 1398 C CA . ASP A 1 182 ? 11.761 3.461 8.956 1.00 87.62 182 ASP A CA 1
ATOM 1399 C C . ASP A 1 182 ? 10.531 4.310 9.258 1.00 87.62 182 ASP A C 1
ATOM 1401 O O . ASP A 1 182 ? 10.491 5.490 8.906 1.00 87.62 182 ASP A O 1
ATOM 1405 N N . GLY A 1 183 ? 9.538 3.747 9.938 1.00 85.69 183 GLY A N 1
ATOM 1406 C CA . GLY A 1 183 ? 8.347 4.516 10.278 1.00 85.69 183 GLY A CA 1
ATOM 1407 C C . GLY A 1 183 ? 7.288 3.720 11.016 1.00 85.69 183 GLY A C 1
ATOM 1408 O O . GLY A 1 183 ? 7.362 2.498 11.126 1.00 85.69 183 GLY A O 1
ATOM 1409 N N . SER A 1 184 ? 6.283 4.429 11.518 1.00 85.50 184 SER A N 1
ATOM 1410 C CA . SER A 1 184 ? 5.089 3.839 12.113 1.00 85.50 184 SER A CA 1
ATOM 1411 C C . SER A 1 184 ? 3.849 4.654 11.773 1.00 85.50 184 SER A C 1
ATOM 1413 O O . SER A 1 184 ? 3.925 5.870 11.619 1.00 85.50 184 SER A O 1
ATOM 1415 N N . ALA A 1 185 ? 2.710 3.979 11.695 1.00 82.12 185 ALA A N 1
ATOM 1416 C CA . ALA A 1 185 ? 1.399 4.555 11.447 1.00 82.12 185 ALA A CA 1
ATOM 1417 C C . ALA A 1 185 ? 0.372 3.831 12.318 1.00 82.12 185 ALA A C 1
ATOM 1419 O O . ALA A 1 185 ? 0.512 2.638 12.595 1.00 82.12 185 ALA A O 1
ATOM 1420 N N . ALA A 1 186 ? -0.658 4.543 12.761 1.00 83.25 186 ALA A N 1
ATOM 1421 C CA . ALA A 1 186 ? -1.712 3.960 13.573 1.00 83.25 186 ALA A CA 1
ATOM 1422 C C . ALA A 1 186 ? -3.067 4.576 13.228 1.00 83.25 186 ALA A C 1
ATOM 1424 O O . ALA A 1 186 ? -3.151 5.768 12.941 1.00 83.25 186 ALA A O 1
ATOM 1425 N N . ALA A 1 187 ? -4.117 3.763 13.297 1.00 84.94 187 ALA A N 1
ATOM 1426 C CA . ALA A 1 187 ? -5.499 4.177 13.113 1.00 84.94 187 ALA A CA 1
ATOM 1427 C C . ALA A 1 187 ? -6.375 3.547 14.199 1.00 84.94 187 ALA A C 1
ATOM 1429 O O . ALA A 1 187 ? -6.210 2.372 14.532 1.00 84.94 187 ALA A O 1
ATOM 1430 N N . ILE A 1 188 ? -7.303 4.330 14.743 1.00 87.75 188 ILE A N 1
ATOM 1431 C CA . ILE A 1 188 ? -8.343 3.842 15.648 1.00 87.75 188 ILE A CA 1
ATOM 1432 C C . ILE A 1 188 ? -9.606 3.676 14.813 1.00 87.75 188 ILE A C 1
ATOM 1434 O O . ILE A 1 188 ? -10.063 4.634 14.195 1.00 87.75 188 ILE A O 1
ATOM 1438 N N . LEU A 1 189 ? -10.136 2.461 14.776 1.00 89.62 189 LEU A N 1
ATOM 1439 C CA . LEU A 1 189 ? -11.420 2.149 14.168 1.00 89.62 189 LEU A CA 1
ATOM 1440 C C . LEU A 1 189 ? -12.435 2.011 15.290 1.00 89.62 189 LEU A C 1
ATOM 1442 O O . LEU A 1 189 ? -12.115 1.463 16.344 1.00 89.62 189 LEU A O 1
ATOM 1446 N N . ALA A 1 190 ? -13.646 2.489 15.064 1.00 91.12 190 ALA A N 1
ATOM 1447 C CA . ALA A 1 190 ? -14.730 2.383 16.022 1.00 91.12 190 ALA A CA 1
ATOM 1448 C C . ALA A 1 190 ? -16.044 2.086 15.297 1.00 91.12 190 ALA A C 1
ATOM 1450 O O . ALA A 1 190 ? -16.175 2.413 14.117 1.00 91.12 190 ALA A O 1
ATOM 1451 N N . SER A 1 191 ? -16.988 1.449 15.991 1.00 94.81 191 SER A N 1
ATOM 1452 C CA . SER A 1 191 ? -18.363 1.326 15.506 1.00 94.81 191 SER A CA 1
ATOM 1453 C C . SER A 1 191 ? -19.030 2.701 15.438 1.00 94.81 191 SER A C 1
ATOM 1455 O O . SER A 1 191 ? -18.653 3.623 16.163 1.00 94.81 191 SER A O 1
ATOM 1457 N N . GLU A 1 192 ? -20.046 2.827 14.587 1.00 95.19 192 GLU A N 1
ATOM 1458 C CA . GLU A 1 192 ? -20.866 4.039 14.489 1.00 95.19 192 GLU A CA 1
ATOM 1459 C C . GLU A 1 192 ? -21.480 4.410 15.851 1.00 95.19 192 GLU A C 1
ATOM 1461 O O . GLU A 1 192 ? -21.336 5.545 16.305 1.00 95.19 192 GLU A O 1
ATOM 1466 N N . ASP A 1 193 ? -22.022 3.425 16.576 1.00 95.50 193 ASP A N 1
ATOM 1467 C CA . ASP A 1 193 ? -22.537 3.606 17.939 1.00 95.50 193 ASP A CA 1
ATOM 1468 C C . ASP A 1 193 ? -21.485 4.191 18.891 1.00 95.50 193 ASP A C 1
ATOM 1470 O O . ASP A 1 193 ? -21.774 5.111 19.658 1.00 95.50 193 ASP A O 1
ATOM 1474 N N . PHE A 1 194 ? -20.242 3.699 18.833 1.00 93.69 194 PHE A N 1
ATOM 1475 C CA . PHE A 1 194 ? -19.155 4.213 19.664 1.00 93.69 194 PHE A CA 1
ATOM 1476 C C . PHE A 1 194 ? -18.805 5.655 19.292 1.00 93.69 194 PHE A C 1
ATOM 1478 O O . PHE A 1 194 ? -18.547 6.468 20.183 1.00 93.69 194 PHE A O 1
ATOM 1485 N N . VAL A 1 195 ? -18.791 5.981 17.997 1.00 92.88 195 VAL A N 1
ATOM 1486 C CA . VAL A 1 195 ? -18.538 7.340 17.500 1.00 92.88 195 VAL A CA 1
ATOM 1487 C C . VAL A 1 195 ? -19.616 8.299 18.006 1.00 92.88 195 VAL A C 1
ATOM 1489 O O . VAL A 1 195 ? -19.260 9.326 18.587 1.00 92.88 195 VAL A O 1
ATOM 1492 N N . HIS A 1 196 ? -20.897 7.946 17.876 1.00 94.75 196 HIS A N 1
ATOM 1493 C CA . HIS A 1 196 ? -22.020 8.761 18.351 1.00 94.75 196 HIS A CA 1
ATOM 1494 C C . HIS A 1 196 ? -22.040 8.920 19.867 1.00 94.75 196 HIS A C 1
ATOM 1496 O O . HIS A 1 196 ? -22.183 10.029 20.382 1.00 94.75 196 HIS A O 1
ATOM 1502 N N . LEU A 1 197 ? -21.842 7.824 20.603 1.00 95.38 197 LEU A N 1
ATOM 1503 C CA . LEU A 1 197 ? -21.826 7.838 22.065 1.00 95.38 197 LEU A CA 1
ATOM 1504 C C . LEU A 1 197 ? -20.762 8.795 22.622 1.00 95.38 197 LEU A C 1
ATOM 1506 O O . LEU A 1 197 ? -20.957 9.387 23.683 1.00 95.38 197 LEU A O 1
ATOM 1510 N N . HIS A 1 198 ? -19.644 8.950 21.910 1.00 93.44 198 HIS A N 1
ATOM 1511 C CA . HIS A 1 198 ? -18.520 9.787 22.326 1.00 93.44 198 HIS A CA 1
ATOM 1512 C C . HIS A 1 198 ? -18.446 11.141 21.602 1.00 93.44 198 HIS A C 1
ATOM 1514 O O . HIS A 1 198 ? -17.506 11.895 21.861 1.00 93.44 198 HIS A O 1
ATOM 1520 N N . GLY A 1 199 ? -19.404 11.470 20.728 1.00 94.44 199 GLY A N 1
ATOM 1521 C CA . GLY A 1 199 ? -19.430 12.739 19.993 1.00 94.44 199 GLY A CA 1
ATOM 1522 C C . GLY A 1 199 ? -18.225 12.937 19.063 1.00 94.44 199 GLY A C 1
ATOM 1523 O O . GLY A 1 199 ? -17.637 14.021 19.032 1.00 94.44 199 GLY A O 1
ATOM 1524 N N . LEU A 1 200 ? -17.779 11.872 18.385 1.00 92.50 200 LEU A N 1
ATOM 1525 C CA . LEU A 1 200 ? -16.561 11.860 17.560 1.00 92.50 200 LEU A CA 1
ATOM 1526 C C . LEU A 1 200 ? -16.826 12.038 16.057 1.00 92.50 200 LEU A C 1
ATOM 1528 O O . LEU A 1 200 ? -15.898 11.910 15.258 1.00 92.50 200 LEU A O 1
ATOM 1532 N N . GLU A 1 201 ? -18.053 12.349 15.651 1.00 91.62 201 GLU A N 1
ATOM 1533 C CA . GLU A 1 201 ? -18.474 12.442 14.248 1.00 91.62 201 GLU A CA 1
ATOM 1534 C C . GLU A 1 201 ? -17.632 13.454 13.465 1.00 91.62 201 GLU A C 1
ATOM 1536 O O . GLU A 1 201 ? -17.219 13.184 12.343 1.00 91.62 201 GLU A O 1
ATOM 1541 N N . GLY A 1 202 ? -17.300 14.595 14.081 1.00 88.31 202 GLY A N 1
ATOM 1542 C CA . GLY A 1 202 ? -16.522 15.661 13.439 1.00 88.31 202 GLY A CA 1
ATOM 1543 C C . GLY A 1 202 ? -15.058 15.308 13.139 1.00 88.31 202 GLY A C 1
ATOM 1544 O O . GLY A 1 202 ? -14.398 16.038 12.403 1.00 88.31 202 GLY A O 1
ATOM 1545 N N . GLN A 1 203 ? -14.540 14.214 13.704 1.00 86.75 203 GLN A N 1
ATOM 1546 C CA . GLN A 1 203 ? -13.174 13.722 13.475 1.00 86.75 203 GLN A CA 1
ATOM 1547 C C . GLN A 1 203 ? -13.134 12.327 12.834 1.00 86.75 203 GLN A C 1
ATOM 1549 O O . GLN A 1 203 ? -12.051 11.822 12.529 1.00 86.75 203 GLN A O 1
ATO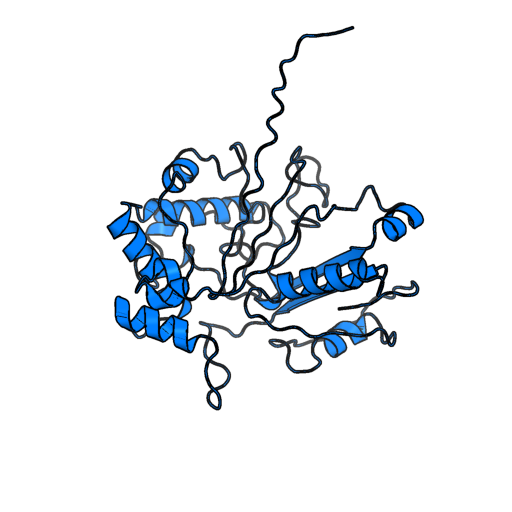M 1554 N N . ALA A 1 204 ? -14.290 11.684 12.666 1.00 87.12 204 ALA A N 1
ATOM 1555 C CA . ALA A 1 204 ? -14.390 10.353 12.096 1.00 87.12 204 ALA A CA 1
ATOM 1556 C C . ALA A 1 204 ? -14.369 10.413 10.563 1.00 87.12 204 ALA A C 1
ATOM 1558 O O . ALA A 1 204 ? -14.884 11.343 9.947 1.00 87.12 204 ALA A O 1
ATOM 1559 N N . VAL A 1 205 ? -13.783 9.387 9.945 1.00 89.00 205 VAL A N 1
ATOM 1560 C CA . VAL A 1 205 ? -13.898 9.145 8.504 1.00 89.00 205 VAL A CA 1
ATOM 1561 C C . VAL A 1 205 ? -14.509 7.771 8.321 1.00 89.00 205 VAL A C 1
ATOM 1563 O O . VAL A 1 205 ? -13.964 6.776 8.804 1.00 89.00 205 VAL A O 1
ATOM 1566 N N . GLU A 1 206 ? -15.640 7.732 7.630 1.00 89.19 206 GLU A N 1
ATOM 1567 C CA . GLU A 1 206 ? -16.371 6.503 7.366 1.00 89.19 206 GLU A CA 1
ATOM 1568 C C . GLU A 1 206 ? -15.612 5.606 6.378 1.00 89.19 206 GLU A C 1
ATOM 1570 O O . GLU A 1 206 ? -15.113 6.053 5.341 1.00 89.19 206 GLU A O 1
ATOM 1575 N N . ILE A 1 207 ? -15.542 4.312 6.694 1.00 88.56 207 ILE A N 1
ATOM 1576 C CA . ILE A 1 207 ? -15.045 3.293 5.769 1.00 88.56 207 ILE A CA 1
ATOM 1577 C C . ILE A 1 207 ? -16.238 2.780 4.961 1.00 88.56 207 ILE A C 1
ATOM 1579 O O . ILE A 1 207 ? -16.875 1.803 5.341 1.00 88.56 207 ILE A O 1
ATOM 1583 N N . VAL A 1 208 ? -16.507 3.424 3.824 1.00 91.44 208 VAL A N 1
ATOM 1584 C CA . VAL A 1 208 ? -17.623 3.058 2.928 1.00 91.44 208 VAL A CA 1
ATOM 1585 C C . VAL A 1 208 ? -17.420 1.716 2.211 1.00 91.44 208 VAL A C 1
ATOM 1587 O O . VAL A 1 208 ? -18.373 1.093 1.756 1.00 91.44 208 VAL A O 1
ATOM 1590 N N . GLY A 1 209 ? -16.171 1.260 2.092 1.00 87.06 209 GLY A N 1
ATOM 1591 C CA . GLY A 1 209 ? -15.830 0.012 1.420 1.00 87.06 209 GLY A CA 1
ATOM 1592 C C . GLY A 1 209 ? -14.393 -0.409 1.697 1.00 87.06 209 GLY A C 1
ATOM 1593 O O . GLY A 1 209 ? -13.492 0.423 1.811 1.00 87.06 209 GLY A O 1
ATOM 1594 N N . MET A 1 210 ? -14.179 -1.716 1.830 1.00 86.19 210 MET A N 1
ATOM 1595 C CA . MET A 1 210 ? -12.853 -2.308 1.972 1.00 86.19 210 MET A CA 1
ATOM 1596 C C . MET A 1 210 ? -12.884 -3.745 1.463 1.00 86.19 210 MET A C 1
ATOM 1598 O O . MET A 1 210 ? -13.698 -4.546 1.920 1.00 86.19 210 MET A O 1
ATOM 1602 N N . GLU A 1 211 ? -11.967 -4.069 0.560 1.00 86.44 211 GLU A N 1
ATOM 1603 C CA . GLU A 1 211 ? -11.829 -5.397 -0.026 1.00 86.44 211 GLU A CA 1
ATOM 1604 C C . GLU A 1 211 ? -10.389 -5.892 0.119 1.00 86.44 211 GLU A C 1
ATOM 1606 O O . GLU A 1 211 ? -9.435 -5.111 0.129 1.00 86.44 211 GLU A O 1
ATOM 1611 N N . MET A 1 212 ? -10.245 -7.209 0.242 1.00 82.94 212 MET A N 1
ATOM 1612 C CA . MET A 1 212 ? -8.969 -7.903 0.208 1.00 82.94 212 MET A CA 1
ATOM 1613 C C . MET A 1 212 ? -9.086 -9.095 -0.739 1.00 82.94 212 MET A C 1
ATOM 1615 O O . MET A 1 212 ? -9.989 -9.914 -0.591 1.00 82.94 212 MET A O 1
ATOM 1619 N N . ALA A 1 213 ? -8.151 -9.199 -1.677 1.00 84.81 213 ALA A N 1
ATOM 1620 C CA . ALA A 1 213 ? -8.054 -10.301 -2.626 1.00 84.81 213 ALA A CA 1
ATOM 1621 C C . ALA A 1 213 ? -6.664 -10.945 -2.549 1.00 84.81 213 ALA A C 1
ATOM 1623 O O . ALA A 1 213 ? -5.737 -10.345 -2.007 1.00 84.81 213 ALA A O 1
ATOM 1624 N N . THR A 1 214 ? -6.544 -12.158 -3.088 1.00 84.81 214 THR A N 1
ATOM 1625 C CA . THR A 1 214 ? -5.274 -12.864 -3.312 1.00 84.81 214 THR A CA 1
ATOM 1626 C C . THR A 1 214 ? -5.125 -13.207 -4.796 1.00 84.81 214 THR A C 1
ATOM 1628 O O . THR A 1 214 ? -6.053 -12.974 -5.571 1.00 84.81 214 THR A O 1
ATOM 1631 N N . ASP A 1 215 ? -3.962 -13.719 -5.195 1.00 85.75 215 ASP A N 1
ATOM 1632 C CA . ASP A 1 215 ? -3.661 -14.069 -6.581 1.00 85.75 215 ASP A CA 1
ATOM 1633 C C . ASP A 1 215 ? -4.681 -15.049 -7.179 1.00 85.75 215 ASP A C 1
ATOM 1635 O O . ASP A 1 215 ? -5.181 -15.961 -6.513 1.00 85.75 215 ASP A O 1
ATOM 1639 N N . LEU A 1 216 ? -4.936 -14.889 -8.477 1.00 88.75 216 LEU A N 1
ATOM 1640 C CA . LEU A 1 216 ? -5.719 -15.823 -9.280 1.00 88.75 216 LEU A CA 1
ATOM 1641 C C . LEU A 1 216 ? -4.789 -16.781 -10.041 1.00 88.75 216 LEU A C 1
ATOM 1643 O O . LEU A 1 216 ? -3.621 -16.458 -10.254 1.00 88.75 216 LEU A O 1
ATOM 1647 N N . PRO A 1 217 ? -5.283 -17.930 -10.542 1.00 89.38 217 PRO A N 1
ATOM 1648 C CA . PRO A 1 217 ? -4.497 -18.783 -11.442 1.00 89.38 217 PRO A CA 1
ATOM 1649 C C . PRO A 1 217 ? -3.924 -18.019 -12.650 1.00 89.38 217 PRO A C 1
ATOM 1651 O O . PRO A 1 217 ? -2.760 -18.194 -13.005 1.00 89.38 217 PRO A O 1
ATOM 1654 N N . SER A 1 218 ? -4.692 -17.068 -13.199 1.00 86.94 218 SER A N 1
ATOM 1655 C CA . SER A 1 218 ? -4.266 -16.181 -14.292 1.00 86.94 218 SER A CA 1
ATOM 1656 C C . SER A 1 218 ? -3.019 -15.346 -13.977 1.00 86.94 218 SER A C 1
ATOM 1658 O O . SER A 1 218 ? -2.337 -14.912 -14.901 1.00 86.94 218 SER A O 1
ATOM 1660 N N . THR A 1 219 ? -2.690 -15.124 -12.697 1.00 86.38 219 THR A N 1
ATOM 1661 C CA . THR A 1 219 ? -1.451 -14.444 -12.286 1.00 86.38 219 THR A CA 1
ATOM 1662 C C . THR A 1 219 ? -0.210 -15.212 -12.751 1.00 86.38 219 THR A C 1
ATOM 1664 O O . THR A 1 219 ? 0.786 -14.590 -13.118 1.00 86.38 219 THR A O 1
ATOM 1667 N N . PHE A 1 220 ? -0.268 -16.548 -12.761 1.00 90.38 220 PHE A N 1
ATOM 1668 C CA . PHE A 1 220 ? 0.887 -17.412 -13.035 1.00 90.38 220 PHE A CA 1
ATOM 1669 C C . PHE A 1 220 ? 0.785 -18.150 -14.376 1.00 90.38 220 PHE A C 1
ATOM 1671 O O . PHE A 1 220 ? 1.805 -18.399 -15.013 1.00 90.38 220 PHE A O 1
ATOM 1678 N N . ASP A 1 221 ? -0.426 -18.457 -14.843 1.00 90.00 221 ASP A N 1
ATOM 1679 C CA . ASP A 1 221 ? -0.624 -19.313 -16.021 1.00 90.00 221 ASP A CA 1
ATOM 1680 C C . ASP A 1 221 ? -0.502 -18.559 -17.363 1.00 90.00 221 ASP A C 1
ATOM 1682 O O . ASP A 1 221 ? -0.268 -19.168 -18.408 1.00 90.00 221 ASP A O 1
ATOM 1686 N N . GLU A 1 222 ? -0.631 -17.227 -17.364 1.00 87.69 222 GLU A N 1
ATOM 1687 C CA . GLU A 1 222 ? -0.654 -16.411 -18.591 1.00 87.69 222 GLU A CA 1
ATOM 1688 C C . GLU A 1 222 ? 0.735 -15.995 -19.109 1.00 87.69 222 GLU A C 1
ATOM 1690 O O . GLU A 1 222 ? 0.824 -15.324 -20.136 1.00 87.69 222 GLU A O 1
ATOM 1695 N N . ASN A 1 223 ? 1.825 -16.398 -18.440 1.00 86.56 223 ASN A N 1
ATOM 1696 C CA . ASN A 1 223 ? 3.208 -16.063 -18.823 1.00 86.56 223 ASN A CA 1
ATOM 1697 C C . ASN A 1 223 ? 3.419 -14.558 -19.089 1.00 86.56 223 ASN A C 1
ATOM 1699 O O . ASN A 1 223 ? 4.032 -14.162 -20.081 1.00 86.56 223 ASN A O 1
ATOM 1703 N N . SER A 1 224 ? 2.901 -13.717 -18.193 1.00 86.56 224 SER A N 1
ATOM 1704 C CA . SER A 1 224 ? 2.959 -12.259 -18.301 1.00 86.56 224 SER A CA 1
ATOM 1705 C C . SER A 1 224 ? 3.552 -11.657 -17.030 1.00 86.56 224 SER A C 1
ATOM 1707 O O . SER A 1 224 ? 3.023 -11.834 -15.932 1.00 86.56 224 SER A O 1
ATOM 1709 N N . CYS A 1 225 ? 4.634 -10.895 -17.178 1.00 85.69 225 CYS A N 1
ATOM 1710 C CA . CYS A 1 225 ? 5.219 -10.114 -16.091 1.00 85.69 225 CYS A CA 1
ATOM 1711 C C . CYS A 1 225 ? 4.241 -9.039 -15.598 1.00 85.69 225 CYS A C 1
ATOM 1713 O O . CYS A 1 225 ? 4.223 -8.737 -14.406 1.00 85.69 225 CYS A O 1
ATOM 1715 N N . MET A 1 226 ? 3.401 -8.491 -16.484 1.00 86.38 226 MET A N 1
ATOM 1716 C CA . MET A 1 226 ? 2.315 -7.587 -16.096 1.00 86.38 226 MET A CA 1
ATOM 1717 C C . MET A 1 226 ? 1.323 -8.262 -15.151 1.00 86.38 226 MET A C 1
ATOM 1719 O O . MET A 1 226 ? 0.992 -7.675 -14.123 1.00 86.38 226 MET A O 1
ATOM 1723 N N . LYS A 1 227 ? 0.881 -9.490 -15.450 1.00 84.88 227 LYS A N 1
ATOM 1724 C CA . LYS A 1 227 ? -0.042 -10.236 -14.579 1.00 84.88 227 LYS A CA 1
ATOM 1725 C C . LYS A 1 227 ? 0.581 -10.579 -13.229 1.00 84.88 227 LYS A C 1
ATOM 1727 O O . LYS A 1 227 ? -0.083 -10.396 -12.211 1.00 84.88 227 LYS A O 1
ATOM 1732 N N . VAL A 1 228 ? 1.857 -10.974 -13.211 1.00 83.19 228 VAL A N 1
ATOM 1733 C CA . VAL A 1 228 ? 2.604 -11.317 -11.983 1.00 83.19 228 VAL A CA 1
ATOM 1734 C C . VAL A 1 228 ? 2.638 -10.161 -10.981 1.00 83.19 228 VAL A C 1
ATOM 1736 O O . VAL A 1 228 ? 2.550 -10.388 -9.781 1.00 83.19 228 VAL A O 1
ATOM 1739 N N . VAL A 1 229 ? 2.741 -8.912 -11.444 1.00 80.69 229 VAL A N 1
ATOM 1740 C CA . VAL A 1 229 ? 2.662 -7.727 -10.562 1.00 80.69 229 VAL A CA 1
ATOM 1741 C C . VAL A 1 229 ? 1.282 -7.068 -10.565 1.00 80.69 229 VAL A C 1
ATOM 1743 O O . VAL A 1 229 ? 1.137 -5.964 -10.047 1.00 80.69 229 VAL A O 1
ATOM 1746 N N . SER A 1 230 ? 0.312 -7.720 -11.211 1.00 75.25 230 SER A N 1
ATOM 1747 C CA . SER A 1 230 ? -1.039 -7.254 -11.539 1.00 75.25 230 SER A CA 1
ATOM 1748 C C . SER A 1 230 ? -1.104 -5.783 -11.977 1.00 75.25 230 SER A C 1
ATOM 1750 O O . SER A 1 230 ? -1.917 -4.982 -11.510 1.00 75.25 230 SER A O 1
ATOM 1752 N N . LEU A 1 231 ? -0.223 -5.425 -12.911 1.00 72.38 231 LEU A N 1
ATOM 1753 C CA . LEU A 1 231 ? -0.269 -4.141 -13.594 1.00 72.38 231 LEU A CA 1
ATOM 1754 C C . LEU A 1 231 ? -1.568 -4.034 -14.404 1.00 72.38 231 LEU A C 1
ATOM 1756 O O . LEU A 1 231 ? -2.051 -5.021 -14.960 1.00 72.38 231 LEU A O 1
ATOM 1760 N N . CYS A 1 232 ? -2.126 -2.826 -14.473 1.00 69.19 232 CYS A N 1
ATOM 1761 C CA . CYS A 1 232 ? -3.335 -2.567 -15.242 1.00 69.19 232 CYS A CA 1
ATOM 1762 C C . CYS A 1 232 ? -3.183 -2.969 -16.720 1.00 69.19 232 CYS A C 1
ATOM 1764 O O . CYS A 1 232 ? -2.118 -2.827 -17.322 1.00 69.19 232 CYS A O 1
ATOM 1766 N N . GLU A 1 233 ? -4.290 -3.434 -17.297 1.00 73.75 233 GLU A N 1
ATOM 1767 C CA . GLU A 1 233 ? -4.470 -3.635 -18.738 1.00 73.75 233 GLU A CA 1
ATOM 1768 C C . GLU A 1 233 ? -4.466 -2.279 -19.492 1.00 73.75 233 GLU A C 1
ATOM 1770 O O . GLU A 1 233 ? -4.402 -1.227 -18.841 1.00 73.75 233 GLU A O 1
ATOM 1775 N N . PRO A 1 234 ? -4.494 -2.243 -20.843 1.00 68.12 234 PRO A N 1
ATOM 1776 C CA . PRO A 1 234 ? -4.393 -0.985 -21.557 1.00 68.12 234 PRO A CA 1
ATOM 1777 C C . PRO A 1 234 ? -5.599 -0.116 -21.234 1.00 68.12 234 PRO A C 1
ATOM 1779 O O . PRO A 1 234 ? -6.732 -0.586 -21.126 1.00 68.12 234 PRO A O 1
ATOM 1782 N N . GLY A 1 235 ? -5.346 1.177 -21.129 1.00 70.19 235 GLY A N 1
ATOM 1783 C CA . GLY A 1 235 ? -6.378 2.162 -20.890 1.00 70.19 235 GLY A CA 1
ATOM 1784 C C . GLY A 1 235 ? -5.811 3.565 -20.975 1.00 70.19 235 GLY A C 1
ATOM 1785 O O . GLY A 1 235 ? -4.691 3.786 -21.433 1.00 70.19 235 GLY A O 1
ATOM 1786 N N . GLU A 1 236 ? -6.576 4.516 -20.465 1.00 72.25 236 GLU A N 1
ATOM 1787 C CA . GLU A 1 236 ? -6.270 5.944 -20.533 1.00 72.25 236 GLU A CA 1
ATOM 1788 C C . GLU A 1 236 ? -5.224 6.379 -19.491 1.00 72.25 236 GLU A C 1
ATOM 1790 O O . GLU A 1 236 ? -5.084 7.562 -19.226 1.00 72.25 236 GLU A O 1
ATOM 1795 N N . ALA A 1 237 ? -4.479 5.458 -18.863 1.00 77.25 237 ALA A N 1
ATOM 1796 C CA . ALA A 1 237 ? -3.549 5.795 -17.781 1.00 77.25 237 ALA A CA 1
ATOM 1797 C C . ALA A 1 237 ? -2.437 6.758 -18.236 1.00 77.25 237 ALA A C 1
ATOM 1799 O O . ALA A 1 237 ? -2.103 7.696 -17.512 1.00 77.25 237 ALA A O 1
ATOM 1800 N N . GLY A 1 238 ? -1.892 6.555 -19.442 1.00 81.56 238 GLY A N 1
ATOM 1801 C CA . GLY A 1 238 ? -0.914 7.468 -20.043 1.00 81.56 238 GLY A CA 1
ATOM 1802 C C . GLY A 1 238 ? -1.506 8.857 -20.275 1.00 81.56 238 GLY A C 1
ATOM 1803 O O . GLY A 1 238 ? -0.943 9.844 -19.809 1.00 81.56 238 GLY A O 1
ATOM 1804 N N . ASP A 1 239 ? -2.686 8.921 -20.896 1.00 84.06 239 ASP A N 1
ATOM 1805 C CA . ASP A 1 239 ? -3.396 10.174 -21.173 1.00 84.06 239 ASP A CA 1
ATOM 1806 C C . ASP A 1 239 ? -3.824 10.892 -19.886 1.00 84.06 239 ASP A C 1
ATOM 1808 O O . ASP A 1 239 ? -3.710 12.108 -19.782 1.00 84.06 239 ASP A O 1
ATOM 1812 N N . PHE A 1 240 ? -4.240 10.143 -18.866 1.00 83.06 240 PHE A N 1
ATOM 1813 C CA . PHE A 1 240 ? -4.624 10.642 -17.547 1.00 83.06 240 PHE A CA 1
ATOM 1814 C C . PHE A 1 240 ? -3.443 11.273 -16.801 1.00 83.06 240 PHE A C 1
ATOM 1816 O O . PHE A 1 240 ? -3.606 12.277 -16.100 1.00 83.06 240 PHE A O 1
ATOM 1823 N N . ILE A 1 241 ? -2.245 10.702 -16.959 1.00 86.38 241 ILE A N 1
ATOM 1824 C CA . ILE A 1 241 ? -0.994 11.284 -16.460 1.00 86.38 241 ILE A CA 1
ATOM 1825 C C . ILE A 1 241 ? -0.615 12.512 -17.296 1.00 86.38 241 ILE A C 1
ATOM 1827 O O . ILE A 1 241 ? -0.257 13.548 -16.735 1.00 86.38 241 ILE A O 1
ATOM 1831 N N . ASP A 1 242 ? -0.698 12.417 -18.623 1.00 88.44 242 ASP A N 1
ATOM 1832 C CA . ASP A 1 242 ? -0.290 13.478 -19.547 1.00 88.44 242 ASP A CA 1
ATOM 1833 C C . ASP A 1 242 ? -1.175 14.722 -19.441 1.00 88.44 242 ASP A C 1
ATOM 1835 O O . ASP A 1 242 ? -0.670 15.842 -19.523 1.00 88.44 242 ASP A O 1
ATOM 1839 N N . SER A 1 243 ? -2.467 14.540 -19.177 1.00 89.38 243 SER A N 1
ATOM 1840 C CA . SER A 1 243 ? -3.425 15.620 -18.957 1.00 89.38 243 SER A CA 1
ATOM 1841 C C . SER A 1 243 ? -3.352 16.221 -17.549 1.00 89.38 243 SER A C 1
ATOM 1843 O O . SER A 1 243 ? -4.120 17.129 -17.241 1.00 89.38 243 SER A O 1
ATOM 1845 N N . GLY A 1 244 ? -2.499 15.692 -16.661 1.00 87.88 244 GLY A N 1
ATOM 1846 C CA . GLY A 1 244 ? -2.405 16.133 -15.266 1.00 87.88 244 GLY A CA 1
ATOM 1847 C C . GLY A 1 244 ? -3.656 15.830 -14.435 1.00 87.88 244 GLY A C 1
ATOM 1848 O O . GLY A 1 244 ? -3.865 16.432 -13.384 1.00 87.88 244 GLY A O 1
ATOM 1849 N N . ASN A 1 245 ? -4.498 14.887 -14.862 1.00 88.19 245 ASN A N 1
ATOM 1850 C CA . ASN A 1 245 ? -5.738 14.579 -14.150 1.00 88.19 245 ASN A CA 1
ATOM 1851 C C . ASN A 1 245 ? -5.513 13.812 -12.837 1.00 88.19 245 ASN A C 1
ATOM 1853 O O . ASN A 1 245 ? -6.460 13.657 -12.069 1.00 88.19 245 ASN A O 1
ATOM 1857 N N . ASN A 1 246 ? -4.281 13.371 -12.568 1.00 86.88 246 ASN A N 1
ATOM 1858 C CA . ASN A 1 246 ? -3.882 12.621 -11.376 1.00 86.88 246 ASN A CA 1
ATOM 1859 C C . ASN A 1 246 ? -3.215 13.472 -10.266 1.00 86.88 246 ASN A C 1
ATOM 1861 O O . ASN A 1 246 ? -2.711 12.907 -9.287 1.00 86.88 246 ASN A O 1
ATOM 1865 N N . THR A 1 247 ? -3.142 14.798 -10.424 1.00 88.44 247 THR A N 1
ATOM 1866 C CA . THR A 1 247 ? -2.433 15.731 -9.523 1.00 88.44 247 THR A CA 1
ATOM 1867 C C . THR A 1 247 ? -3.358 16.832 -8.992 1.00 88.44 247 THR A C 1
ATOM 1869 O O . THR A 1 247 ? -4.512 16.936 -9.406 1.00 88.44 247 THR A O 1
ATOM 1872 N N . TYR A 1 248 ? -2.870 17.657 -8.058 1.00 84.56 248 TYR A N 1
ATOM 1873 C CA . TYR A 1 248 ? -3.570 18.866 -7.607 1.00 84.56 248 TYR A CA 1
ATOM 1874 C C . TYR A 1 248 ? -4.010 19.739 -8.794 1.00 84.56 248 TYR A C 1
ATOM 1876 O O . TYR A 1 248 ? -3.213 20.009 -9.693 1.00 84.56 248 TYR A O 1
ATOM 1884 N N . GLY A 1 249 ? -5.280 20.158 -8.788 1.00 85.00 249 GLY A N 1
ATOM 1885 C CA . GLY A 1 249 ? -5.924 20.883 -9.893 1.00 85.00 249 GLY A CA 1
ATOM 1886 C C . GLY A 1 249 ? -6.475 19.996 -11.021 1.00 85.00 249 GLY A C 1
ATOM 1887 O O . GLY A 1 249 ? -7.147 20.511 -11.909 1.00 85.00 249 GLY A O 1
ATOM 1888 N N . GLY A 1 250 ? -6.215 18.685 -10.988 1.00 87.44 250 GLY A N 1
ATOM 1889 C CA . GLY A 1 250 ? -6.765 17.697 -11.917 1.00 87.44 250 GLY A CA 1
ATOM 1890 C C . GLY A 1 250 ? -8.080 17.068 -11.440 1.00 87.44 250 GLY A C 1
ATOM 1891 O O . GLY A 1 250 ? -8.677 17.494 -10.452 1.00 87.44 250 GLY A O 1
ATOM 1892 N N . ARG A 1 251 ? -8.522 16.009 -12.133 1.00 85.81 251 ARG A N 1
ATOM 1893 C CA . ARG A 1 251 ? -9.769 15.285 -11.822 1.00 85.81 251 ARG A CA 1
ATOM 1894 C C . ARG A 1 251 ? -9.725 14.535 -10.484 1.00 85.81 251 ARG A C 1
ATOM 1896 O O . ARG A 1 251 ? -10.719 14.532 -9.768 1.00 85.81 251 ARG A O 1
ATOM 1903 N N . VAL A 1 252 ? -8.612 13.868 -10.168 1.00 83.12 252 VAL A N 1
ATOM 1904 C CA . VAL A 1 252 ? -8.426 13.091 -8.929 1.00 83.12 252 VAL A CA 1
ATOM 1905 C C . VAL A 1 252 ? -6.992 13.244 -8.433 1.00 83.12 252 VAL A C 1
ATOM 1907 O O . VAL A 1 252 ? -6.044 12.934 -9.147 1.00 83.12 252 VAL A O 1
ATOM 1910 N N . VAL A 1 253 ? -6.809 13.640 -7.174 1.00 84.56 253 VAL A N 1
ATOM 1911 C CA . VAL A 1 253 ? -5.468 13.717 -6.579 1.00 84.56 253 VAL A CA 1
ATOM 1912 C C . VAL A 1 253 ? -5.013 12.328 -6.128 1.00 84.56 253 VAL A C 1
ATOM 1914 O O . VAL A 1 253 ? -5.540 11.764 -5.168 1.00 84.56 253 VAL A O 1
ATOM 1917 N N . VAL A 1 254 ? -3.999 11.780 -6.800 1.00 84.81 254 VAL A N 1
ATOM 1918 C CA . VAL A 1 254 ? -3.376 10.497 -6.441 1.00 84.81 254 VAL A CA 1
ATOM 1919 C C . VAL A 1 254 ? -2.109 10.756 -5.631 1.00 84.81 254 VAL A C 1
ATOM 1921 O O . VAL A 1 254 ? -1.278 11.579 -6.016 1.00 84.81 254 VAL A O 1
ATOM 1924 N N . ASN A 1 255 ? -1.913 10.022 -4.532 1.00 86.25 255 ASN A N 1
ATOM 1925 C CA . ASN A 1 255 ? -0.745 10.142 -3.647 1.00 86.25 255 ASN A CA 1
ATOM 1926 C C . ASN A 1 255 ? -0.457 11.593 -3.190 1.00 86.25 255 ASN A C 1
ATOM 1928 O O . ASN A 1 255 ? 0.653 12.083 -3.422 1.00 86.25 255 ASN A O 1
ATOM 1932 N N . PRO A 1 256 ? -1.417 12.303 -2.563 1.00 81.94 256 PRO A N 1
ATOM 1933 C CA . PRO A 1 256 ? -1.233 13.693 -2.115 1.00 81.94 256 PRO A CA 1
ATOM 1934 C C . PRO A 1 256 ? -0.059 13.872 -1.143 1.00 81.94 256 PRO A C 1
ATOM 1936 O O . PRO A 1 256 ? 0.582 14.914 -1.147 1.00 81.94 256 PRO A O 1
ATOM 1939 N N . SER A 1 257 ? 0.288 12.830 -0.379 1.00 79.12 257 SER A N 1
ATOM 1940 C CA . SER A 1 257 ? 1.394 12.841 0.585 1.00 79.12 257 SER A CA 1
ATOM 1941 C C . SER A 1 257 ? 2.783 12.589 -0.026 1.00 79.12 257 SER A C 1
ATOM 1943 O O . SER A 1 257 ? 3.743 12.396 0.719 1.00 79.12 257 SER A O 1
ATOM 1945 N N . GLY A 1 258 ? 2.877 12.438 -1.351 1.00 80.69 258 GLY A N 1
ATOM 1946 C CA . GLY A 1 258 ? 4.092 12.033 -2.070 1.00 80.69 258 GLY A CA 1
ATOM 1947 C C . GLY A 1 258 ? 4.223 10.532 -2.354 1.00 80.69 258 GLY A C 1
ATOM 1948 O O . GLY A 1 258 ? 5.144 10.113 -3.050 1.00 80.69 258 GLY A O 1
ATOM 1949 N N . GLY A 1 259 ? 3.291 9.704 -1.868 1.00 85.00 259 GLY A N 1
ATOM 1950 C CA . GLY A 1 259 ? 3.280 8.255 -2.116 1.00 85.00 259 GLY A CA 1
ATOM 1951 C C . GLY A 1 259 ? 4.557 7.535 -1.663 1.00 85.00 259 GLY A C 1
ATOM 1952 O O . GLY A 1 259 ? 5.424 8.112 -1.013 1.00 85.00 259 GLY A O 1
ATOM 1953 N N . LEU A 1 260 ? 4.694 6.259 -2.024 1.00 84.62 260 LEU A N 1
ATOM 1954 C CA . LEU A 1 260 ? 5.827 5.431 -1.586 1.00 84.62 260 LEU A CA 1
ATOM 1955 C C . LEU A 1 260 ? 7.190 5.898 -2.111 1.00 84.62 260 LEU A C 1
ATOM 1957 O O . LEU A 1 260 ? 8.207 5.639 -1.476 1.00 84.62 260 LEU A O 1
ATOM 1961 N N . ILE A 1 261 ? 7.208 6.581 -3.259 1.00 86.19 261 ILE A N 1
ATOM 1962 C CA . ILE A 1 261 ? 8.440 7.063 -3.899 1.00 86.19 261 ILE A CA 1
ATOM 1963 C C . ILE A 1 261 ? 9.112 8.146 -3.046 1.00 86.19 261 ILE A C 1
ATOM 1965 O O . ILE A 1 261 ? 10.333 8.139 -2.910 1.00 86.19 261 ILE A O 1
ATOM 1969 N N . SER A 1 262 ? 8.326 9.044 -2.447 1.00 84.88 262 SER A N 1
ATOM 1970 C CA . SER A 1 262 ? 8.870 10.224 -1.763 1.00 84.88 262 SER A CA 1
ATOM 1971 C C . SER A 1 262 ? 8.624 10.206 -0.256 1.00 84.88 262 SER A C 1
ATOM 1973 O O . SER A 1 262 ? 9.543 10.494 0.511 1.00 84.88 262 SER A O 1
ATOM 1975 N N . LYS A 1 263 ? 7.430 9.779 0.189 1.00 83.50 263 LYS A N 1
ATOM 1976 C CA . LYS A 1 263 ? 7.102 9.669 1.623 1.00 83.50 263 LYS A CA 1
ATOM 1977 C C . LYS A 1 263 ? 7.959 8.621 2.322 1.00 83.50 263 LYS A C 1
ATOM 1979 O O . LYS A 1 263 ? 8.298 8.791 3.489 1.00 83.50 263 LYS A O 1
ATOM 1984 N N . GLY A 1 264 ? 8.314 7.569 1.592 1.00 81.12 264 GLY A N 1
ATOM 1985 C CA . GLY A 1 264 ? 8.991 6.392 2.107 1.00 81.12 264 GLY A CA 1
ATOM 1986 C C . GLY A 1 264 ? 8.069 5.179 2.194 1.00 81.12 264 GLY A C 1
ATOM 1987 O O . GLY A 1 264 ? 6.844 5.299 2.131 1.00 81.12 264 GLY A O 1
ATOM 1988 N N . HIS A 1 265 ? 8.672 3.998 2.327 1.00 81.12 265 HIS A N 1
ATOM 1989 C CA . HIS A 1 265 ? 7.976 2.714 2.311 1.00 81.12 265 HIS A CA 1
ATOM 1990 C C . HIS A 1 265 ? 8.341 1.815 3.507 1.00 81.12 265 HIS A C 1
ATOM 1992 O O . HIS A 1 265 ? 8.951 0.759 3.333 1.00 81.12 265 HIS A O 1
ATOM 1998 N N . PRO A 1 266 ? 7.956 2.191 4.742 1.00 73.75 266 PRO A N 1
ATOM 1999 C CA . PRO A 1 266 ? 8.010 1.264 5.866 1.00 73.75 266 PRO A CA 1
ATOM 2000 C C . PRO A 1 266 ? 6.949 0.171 5.652 1.00 73.75 266 PRO A C 1
ATOM 2002 O O . PRO A 1 266 ? 5.753 0.447 5.760 1.00 73.75 266 PRO A O 1
ATOM 2005 N N . LEU A 1 267 ? 7.363 -1.056 5.319 1.00 65.12 267 LEU A N 1
ATOM 2006 C CA . LEU A 1 267 ? 6.475 -2.152 4.882 1.00 65.12 267 LEU A CA 1
ATOM 2007 C C . LEU A 1 267 ? 5.260 -2.333 5.810 1.00 65.12 267 LEU A C 1
ATOM 2009 O O . LEU A 1 267 ? 4.117 -2.248 5.361 1.00 65.12 267 LEU A O 1
ATOM 2013 N N . GLY A 1 268 ? 5.496 -2.482 7.116 1.00 54.69 268 GLY A N 1
ATOM 2014 C CA . GLY A 1 268 ? 4.440 -2.621 8.121 1.00 54.69 268 GLY A CA 1
ATOM 2015 C C . GLY A 1 268 ? 3.576 -1.377 8.365 1.00 54.69 268 GLY A C 1
ATOM 2016 O O . GLY A 1 268 ? 2.457 -1.517 8.849 1.00 54.69 268 GLY A O 1
ATOM 2017 N N . ALA A 1 269 ? 4.050 -0.171 8.033 1.00 58.16 269 ALA A N 1
ATOM 2018 C CA . ALA A 1 269 ? 3.394 1.108 8.349 1.00 58.16 269 ALA A CA 1
ATOM 2019 C C . ALA A 1 269 ? 2.845 1.858 7.123 1.00 58.16 269 ALA A C 1
ATOM 2021 O O . ALA A 1 269 ? 2.396 2.996 7.234 1.00 58.16 269 ALA A O 1
ATOM 2022 N N . THR A 1 270 ? 2.890 1.230 5.949 1.00 55.50 270 THR A N 1
ATOM 2023 C CA . THR A 1 270 ? 2.551 1.869 4.672 1.00 55.50 270 THR A CA 1
ATOM 2024 C C . THR A 1 270 ? 1.072 2.241 4.558 1.00 55.50 270 THR A C 1
ATOM 2026 O O . THR A 1 270 ? 0.728 3.195 3.862 1.00 55.50 270 THR A O 1
ATOM 2029 N N . VAL A 1 271 ? 0.191 1.540 5.275 1.00 51.97 271 VAL A N 1
ATOM 2030 C CA . VAL A 1 271 ? -1.248 1.799 5.203 1.00 51.97 271 VAL A CA 1
ATOM 2031 C C . VAL A 1 271 ? -1.645 2.747 6.313 1.00 51.97 271 VAL A C 1
ATOM 2033 O O . VAL A 1 271 ? -2.009 2.359 7.420 1.00 51.97 271 VAL A O 1
ATOM 2036 N N . HIS A 1 272 ? -1.531 4.021 5.972 1.00 44.94 272 HIS A N 1
ATOM 2037 C CA . HIS A 1 272 ? -2.125 5.116 6.708 1.00 44.94 272 HIS A CA 1
ATOM 2038 C C . HIS A 1 272 ? -3.386 5.532 5.947 1.00 44.94 272 HIS A C 1
ATOM 2040 O O . HIS A 1 272 ? -3.266 6.034 4.823 1.00 44.94 272 HIS A O 1
ATOM 2046 N N . PRO A 1 273 ? -4.594 5.336 6.502 1.00 35.97 273 PRO A N 1
ATOM 2047 C CA . PRO A 1 273 ? -5.758 6.079 6.037 1.00 35.97 273 PRO A CA 1
ATOM 2048 C C . PRO A 1 273 ? -5.410 7.574 6.064 1.00 35.97 273 PRO A C 1
ATOM 2050 O O . PRO A 1 273 ? -4.610 7.992 6.898 1.00 35.97 273 PRO A O 1
ATOM 2053 N N . ARG A 1 274 ? -6.006 8.394 5.192 1.00 36.25 274 ARG A N 1
ATOM 2054 C CA . ARG A 1 274 ? -5.771 9.856 5.070 1.00 36.25 274 ARG A CA 1
ATOM 2055 C C . ARG A 1 274 ? -6.020 10.684 6.346 1.00 36.25 274 ARG A C 1
ATOM 2057 O O . ARG A 1 274 ? -6.085 11.900 6.286 1.00 36.25 274 ARG A O 1
ATOM 2064 N N . LEU A 1 275 ? -6.176 10.048 7.498 1.00 37.03 275 LEU A N 1
ATOM 2065 C CA . LEU A 1 275 ? -6.564 10.652 8.761 1.00 37.03 275 LEU A CA 1
ATOM 2066 C C . LEU A 1 275 ? -5.536 11.650 9.305 1.00 37.03 275 LEU A C 1
ATOM 2068 O O . LEU A 1 275 ? -5.885 12.423 10.185 1.00 37.03 275 LEU A O 1
ATOM 2072 N N . ASN A 1 276 ? -4.294 11.649 8.804 1.00 38.16 276 ASN A N 1
ATOM 2073 C CA . ASN A 1 276 ? -3.290 12.653 9.161 1.00 38.16 276 ASN A CA 1
ATOM 2074 C C . ASN A 1 276 ? -2.131 12.641 8.145 1.00 38.16 276 ASN A C 1
ATOM 2076 O O . ASN A 1 276 ? -1.095 12.019 8.396 1.00 38.16 276 ASN A O 1
ATOM 2080 N N . ASP A 1 277 ? -2.324 13.174 6.936 1.00 37.00 277 ASP A N 1
ATOM 2081 C CA . ASP A 1 277 ? -1.253 13.284 5.931 1.00 37.00 277 ASP A CA 1
ATOM 2082 C C . ASP A 1 277 ? -0.403 14.555 6.069 1.00 37.00 277 ASP A C 1
ATOM 2084 O O . ASP A 1 277 ? 0.596 14.678 5.360 1.00 37.00 277 ASP A O 1
ATOM 2088 N N . GLY A 1 278 ? -0.708 15.416 7.047 1.00 34.25 278 GLY A N 1
ATOM 2089 C CA . GLY A 1 278 ? 0.171 16.489 7.512 1.00 34.25 278 GLY A CA 1
ATOM 2090 C C . GLY A 1 278 ? 0.493 17.565 6.481 1.00 34.25 278 GLY A C 1
ATOM 2091 O O . GLY A 1 278 ? 1.348 18.401 6.757 1.00 34.25 278 GLY A O 1
ATOM 2092 N N . THR A 1 279 ? -0.138 17.547 5.306 1.00 36.06 279 THR A N 1
ATOM 2093 C CA . THR A 1 279 ? -0.011 18.620 4.322 1.00 36.06 279 THR A CA 1
ATOM 2094 C C . THR A 1 279 ? -0.787 19.828 4.840 1.00 36.06 279 THR A C 1
ATOM 2096 O O . THR A 1 279 ? -2.005 19.712 4.984 1.00 36.06 279 THR A O 1
ATOM 2099 N N . PRO A 1 280 ? -0.130 20.963 5.143 1.00 33.84 280 PRO A N 1
ATOM 2100 C CA . PRO A 1 280 ? -0.839 22.170 5.542 1.00 33.84 280 PRO A CA 1
ATOM 2101 C C . PRO A 1 280 ? -1.732 22.636 4.391 1.00 33.84 280 PRO A C 1
ATOM 2103 O O . PRO A 1 280 ? -1.287 22.669 3.240 1.00 33.84 280 PRO A O 1
ATOM 2106 N N . ASP A 1 281 ? -2.965 23.030 4.695 1.00 36.31 281 ASP A N 1
ATOM 2107 C CA . ASP A 1 281 ? -3.689 23.956 3.828 1.00 36.31 281 ASP A CA 1
ATOM 2108 C C . ASP A 1 281 ? -3.121 25.380 3.995 1.00 36.31 281 ASP A C 1
ATOM 2110 O O . ASP A 1 281 ? -2.263 25.642 4.848 1.00 36.31 281 ASP A O 1
ATOM 2114 N N . GLU A 1 282 ? -3.612 26.332 3.199 1.00 31.42 282 GLU A N 1
ATOM 2115 C CA . GLU A 1 282 ? -3.240 27.755 3.280 1.00 31.42 282 GLU A CA 1
ATOM 2116 C C . GLU A 1 282 ? -3.578 28.410 4.646 1.00 31.42 282 GLU A C 1
ATOM 2118 O O . GLU A 1 282 ? -3.332 29.603 4.850 1.00 31.42 282 GLU A O 1
ATOM 2123 N N . HIS A 1 283 ? -4.131 27.653 5.601 1.00 28.66 283 HIS A N 1
ATOM 2124 C CA . HIS A 1 283 ? -4.588 28.101 6.915 1.00 28.66 283 HIS A CA 1
ATOM 2125 C C . HIS A 1 283 ? -3.934 27.365 8.103 1.00 28.66 283 HIS A C 1
ATOM 2127 O O . HIS A 1 283 ? -4.232 27.694 9.253 1.00 28.66 283 HIS A O 1
ATOM 2133 N N . GLY A 1 284 ? -2.972 26.462 7.873 1.00 26.30 284 GLY A N 1
ATOM 2134 C CA . GLY A 1 284 ? -2.079 25.944 8.921 1.00 26.30 284 GLY A CA 1
ATOM 2135 C C . GLY A 1 284 ? -2.708 24.950 9.909 1.00 26.30 284 GLY A C 1
ATOM 2136 O O . GLY A 1 284 ? -2.205 24.805 11.026 1.00 26.30 284 GLY A O 1
ATOM 2137 N N . GLY A 1 285 ? -3.786 24.257 9.527 1.00 26.00 285 GLY A N 1
ATOM 2138 C CA . GLY A 1 285 ? -4.367 23.149 10.299 1.00 26.00 285 GLY A CA 1
ATOM 2139 C C . GLY A 1 285 ? -3.750 21.787 9.943 1.00 26.00 285 GLY A C 1
ATOM 2140 O O . GLY A 1 285 ? -3.632 21.449 8.774 1.00 26.00 285 GLY A O 1
ATOM 2141 N N . ASN A 1 286 ? -3.373 20.981 10.947 1.00 27.97 286 ASN A N 1
ATOM 2142 C CA . ASN A 1 286 ? -2.738 19.656 10.764 1.00 27.97 286 ASN A CA 1
ATOM 2143 C C . ASN A 1 286 ? -3.711 18.479 10.575 1.00 27.97 286 ASN A C 1
ATOM 2145 O O . ASN A 1 286 ? -3.286 17.333 10.500 1.00 27.97 286 ASN A O 1
ATOM 2149 N N . ASN A 1 287 ? -5.003 18.744 10.493 1.00 31.70 287 ASN A N 1
ATOM 2150 C CA . ASN A 1 287 ? -5.990 17.809 9.983 1.00 31.70 287 ASN A CA 1
ATOM 2151 C C . ASN A 1 287 ? -6.716 18.596 8.912 1.00 31.70 287 ASN A C 1
ATOM 2153 O O . ASN A 1 287 ? -7.076 19.720 9.215 1.00 31.70 287 ASN A O 1
ATOM 2157 N N . HIS A 1 288 ? -6.871 18.052 7.709 1.00 34.72 288 HIS A N 1
ATOM 2158 C CA . HIS A 1 288 ? -8.035 18.174 6.826 1.00 34.72 288 HIS A CA 1
ATOM 2159 C C . HIS A 1 288 ? -7.615 17.775 5.403 1.00 34.72 288 HIS A C 1
ATOM 2161 O O . HIS A 1 288 ? -6.551 18.127 4.909 1.00 34.72 288 HIS A O 1
ATOM 2167 N N . SER A 1 289 ? -8.479 16.973 4.785 1.00 33.56 289 SER A N 1
ATOM 2168 C CA . SER A 1 289 ? -8.473 16.525 3.391 1.00 33.56 289 SER A CA 1
ATOM 2169 C C . SER A 1 289 ? -8.005 17.580 2.383 1.00 33.56 289 SER A C 1
ATOM 2171 O O . SER A 1 289 ? -8.258 18.764 2.591 1.00 33.56 289 SER A O 1
ATOM 2173 N N . VAL A 1 290 ? -7.539 17.136 1.204 1.00 38.72 290 VAL A N 1
ATOM 2174 C CA . VAL A 1 290 ? -7.668 17.927 -0.036 1.00 38.72 290 VAL A CA 1
ATOM 2175 C C . VAL A 1 290 ? -9.082 18.509 -0.061 1.00 38.72 290 VAL A C 1
ATOM 2177 O O . VAL A 1 290 ? -10.060 17.756 -0.114 1.00 38.72 290 VAL A O 1
ATOM 2180 N N . THR A 1 291 ? -9.182 19.825 0.096 1.00 31.55 291 THR A N 1
ATOM 2181 C CA . THR A 1 291 ? -10.435 20.528 0.371 1.00 31.55 291 THR A CA 1
ATOM 2182 C C . THR A 1 291 ? -11.503 20.136 -0.659 1.00 31.55 291 THR A C 1
ATOM 2184 O O . THR A 1 291 ? -11.284 20.218 -1.865 1.00 31.55 291 THR A O 1
ATOM 2187 N N . GLY A 1 292 ? -12.653 19.636 -0.185 1.00 37.06 292 GLY A N 1
ATOM 2188 C CA . GLY A 1 292 ? -13.822 19.334 -1.024 1.00 37.06 292 GLY A CA 1
ATOM 2189 C C . GLY A 1 292 ? -13.945 17.916 -1.605 1.00 37.06 292 GLY A C 1
ATOM 2190 O O . GLY A 1 292 ? -14.839 17.700 -2.418 1.00 37.06 292 GLY A O 1
ATOM 2191 N N . SER A 1 293 ? -13.115 16.939 -1.218 1.00 45.06 293 SER A N 1
ATOM 2192 C CA . SER A 1 293 ? -13.282 15.542 -1.676 1.00 45.06 293 SER A CA 1
ATOM 2193 C C . SER A 1 293 ? -14.156 14.716 -0.713 1.00 45.06 293 SER A C 1
ATOM 2195 O O . SER A 1 293 ? -13.679 14.393 0.374 1.00 45.06 293 SER A O 1
ATOM 2197 N N . PRO A 1 294 ? -15.391 14.318 -1.085 1.00 51.84 294 PRO A N 1
ATOM 2198 C CA . PRO A 1 294 ? -16.281 13.552 -0.203 1.00 51.84 294 PRO A CA 1
ATOM 2199 C C . PRO A 1 294 ? -15.884 12.074 -0.066 1.00 51.84 294 PRO A C 1
ATOM 2201 O O . PRO A 1 294 ? -16.334 11.404 0.856 1.00 51.84 294 PRO A O 1
ATOM 2204 N N . LEU A 1 295 ? -15.053 11.552 -0.978 1.00 59.28 295 LEU A N 1
ATOM 2205 C CA . LEU A 1 295 ? -14.669 10.142 -1.032 1.00 59.28 295 LEU A CA 1
ATOM 2206 C C . LEU A 1 295 ? -13.177 9.963 -1.310 1.00 59.28 295 LEU A C 1
ATOM 2208 O O . LEU A 1 295 ? -12.541 10.732 -2.037 1.00 59.28 295 LEU A O 1
ATOM 2212 N N . ALA A 1 296 ? -12.623 8.903 -0.727 1.00 55.78 296 ALA A N 1
ATOM 2213 C CA . ALA A 1 296 ? -11.207 8.600 -0.738 1.00 55.78 296 ALA A CA 1
ATOM 2214 C C . ALA A 1 296 ? -10.966 7.094 -0.883 1.00 55.78 296 ALA A C 1
ATOM 2216 O O . ALA A 1 296 ? -11.419 6.317 -0.053 1.00 55.78 296 ALA A O 1
ATOM 2217 N N . SER A 1 297 ? -10.179 6.691 -1.884 1.00 58.16 297 SER A N 1
ATOM 2218 C CA . SER A 1 297 ? -9.665 5.319 -1.994 1.00 58.16 297 SER A CA 1
ATOM 2219 C C . SER A 1 297 ? -8.212 5.229 -1.510 1.00 58.16 297 SER A C 1
ATOM 2221 O O . SER A 1 297 ? -7.450 6.201 -1.634 1.00 58.16 297 SER A O 1
ATOM 2223 N N . CYS A 1 298 ? -7.849 4.081 -0.932 1.00 53.66 298 CYS A N 1
ATOM 2224 C CA . CYS A 1 298 ? -6.498 3.689 -0.539 1.00 53.66 298 CYS A CA 1
ATOM 2225 C C . CYS A 1 298 ? -6.252 2.254 -1.017 1.00 53.66 298 CYS A C 1
ATOM 2227 O O . CYS A 1 298 ? -7.085 1.379 -0.797 1.00 53.66 298 CYS A O 1
ATOM 2229 N N . VAL A 1 299 ? -5.107 2.020 -1.655 1.00 54.56 299 VAL A N 1
ATOM 2230 C CA . VAL A 1 299 ? -4.728 0.714 -2.202 1.00 54.56 299 VAL A CA 1
ATOM 2231 C C . VAL A 1 299 ? -3.370 0.332 -1.622 1.00 54.56 299 VAL A C 1
ATOM 2233 O O . VAL A 1 299 ? -2.434 1.132 -1.664 1.00 54.56 299 VAL A O 1
ATOM 2236 N N . ALA A 1 300 ? -3.262 -0.882 -1.082 1.00 50.91 300 ALA A N 1
ATOM 2237 C CA . ALA A 1 300 ? -2.002 -1.458 -0.626 1.00 50.91 300 ALA A CA 1
ATOM 2238 C C . ALA A 1 300 ? -1.807 -2.825 -1.267 1.00 50.91 300 ALA A C 1
ATOM 2240 O O . ALA A 1 300 ? -2.707 -3.664 -1.263 1.0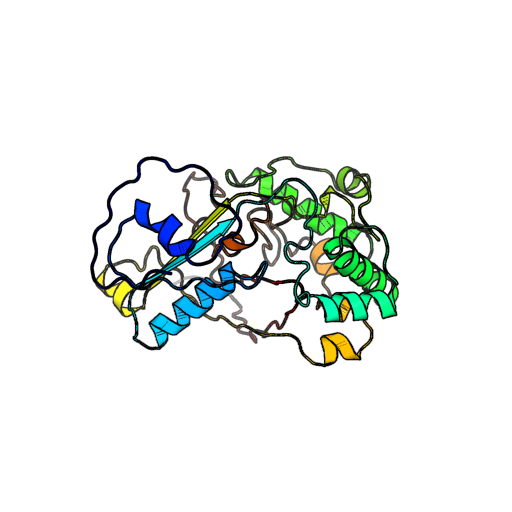0 50.91 300 ALA A O 1
ATOM 2241 N N . VAL A 1 301 ? -0.613 -3.028 -1.798 1.00 52.38 301 VAL A N 1
ATOM 2242 C CA . VAL A 1 301 ? -0.280 -4.156 -2.656 1.00 52.38 301 VAL A CA 1
ATOM 2243 C C . VAL A 1 301 ? 0.996 -4.771 -2.094 1.00 52.38 301 VAL A C 1
ATOM 2245 O O . VAL A 1 301 ? 2.028 -4.090 -2.075 1.00 52.38 301 VAL A O 1
ATOM 2248 N N . PRO A 1 302 ? 0.984 -6.030 -1.628 1.00 46.62 302 PRO A N 1
ATOM 2249 C CA . PRO A 1 302 ? 2.211 -6.801 -1.626 1.00 46.62 302 PRO A CA 1
ATOM 2250 C C . PRO A 1 302 ? 2.451 -7.220 -3.083 1.00 46.62 302 PRO A C 1
ATOM 2252 O O . PRO A 1 302 ? 1.531 -7.197 -3.891 1.00 46.62 302 PRO A O 1
ATOM 2255 N N . SER A 1 303 ? 3.654 -7.599 -3.477 1.00 36.19 303 SER A N 1
ATOM 2256 C CA . SER A 1 303 ? 3.927 -8.110 -4.829 1.00 36.19 303 SER A CA 1
ATOM 2257 C C . SER A 1 303 ? 3.238 -9.469 -5.123 1.00 36.19 303 SER A C 1
ATOM 2259 O O . SER A 1 303 ? 3.938 -10.397 -5.506 1.00 36.19 303 SER A O 1
ATOM 2261 N N . ALA A 1 304 ? 1.930 -9.604 -4.847 1.00 26.52 304 ALA A N 1
ATOM 2262 C CA . ALA A 1 304 ? 1.122 -10.822 -4.889 1.00 26.52 304 ALA A CA 1
ATOM 2263 C C . ALA A 1 304 ? -0.411 -10.609 -4.724 1.00 26.52 304 ALA A C 1
ATOM 2265 O O . ALA A 1 304 ? -1.044 -11.485 -4.143 1.00 26.52 304 ALA A O 1
ATOM 2266 N N . SER A 1 305 ? -1.030 -9.458 -5.073 1.00 26.77 305 SER A N 1
ATOM 2267 C CA . SER A 1 305 ? -2.515 -9.317 -5.175 1.00 26.77 305 SER A CA 1
ATOM 2268 C C . SER A 1 305 ? -2.972 -7.963 -5.762 1.00 26.77 305 SER A C 1
ATOM 2270 O O . SER A 1 305 ? -2.688 -6.925 -5.163 1.00 26.77 305 SER A O 1
ATOM 2272 N N . TYR A 1 306 ? -3.797 -7.954 -6.820 1.00 34.28 306 TYR A N 1
ATOM 2273 C CA . TYR A 1 306 ? -4.751 -6.863 -7.092 1.00 34.28 306 TYR A CA 1
ATOM 2274 C C . TYR A 1 306 ? -6.121 -7.424 -7.490 1.00 34.28 306 TYR A C 1
ATOM 2276 O O . TYR A 1 306 ? -6.220 -8.246 -8.394 1.00 34.28 306 TYR A O 1
ATOM 2284 N N . HIS A 1 307 ? -7.178 -6.863 -6.903 1.00 21.44 307 HIS A N 1
ATOM 2285 C CA . HIS A 1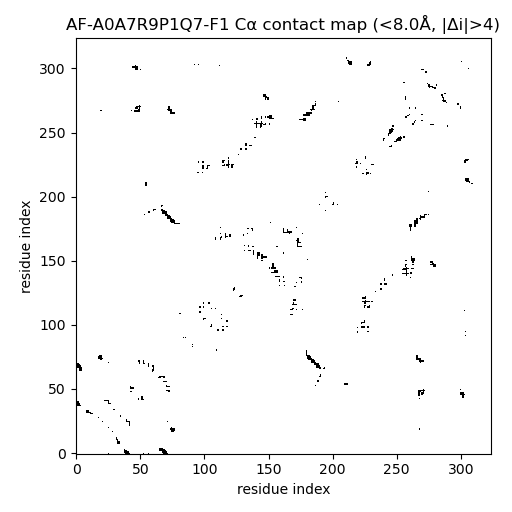 307 ? -8.447 -6.630 -7.588 1.00 21.44 307 HIS A CA 1
ATOM 2286 C C . HIS A 1 307 ? -8.962 -5.249 -7.167 1.00 21.44 307 HIS A C 1
ATOM 2288 O O . HIS A 1 307 ? -9.084 -4.954 -5.982 1.00 21.44 307 HIS A O 1
ATOM 2294 N N . LEU A 1 308 ? -9.196 -4.381 -8.152 1.00 22.84 308 LEU A N 1
ATOM 2295 C CA . LEU A 1 308 ? -10.016 -3.184 -8.002 1.00 22.84 308 LEU A CA 1
ATOM 2296 C C . LEU A 1 308 ? -11.461 -3.627 -8.233 1.00 22.84 308 LEU A C 1
ATOM 2298 O O . LEU A 1 308 ? -11.801 -3.983 -9.362 1.00 22.84 308 LEU A O 1
ATOM 2302 N N . THR A 1 309 ? -12.312 -3.595 -7.211 1.00 19.56 309 THR A N 1
ATOM 2303 C CA . THR A 1 309 ? -13.748 -3.488 -7.468 1.00 19.56 309 THR A CA 1
ATOM 2304 C C . THR A 1 309 ? -14.036 -2.074 -7.949 1.00 19.56 309 THR A C 1
ATOM 2306 O O . THR A 1 309 ? -13.751 -1.073 -7.291 1.00 19.56 309 THR A O 1
ATOM 2309 N N . SER A 1 310 ? -14.561 -1.998 -9.168 1.00 18.69 310 SER A N 1
ATOM 2310 C CA . SER A 1 310 ? -15.212 -0.815 -9.706 1.00 18.69 310 SER A CA 1
ATOM 2311 C C . SER A 1 310 ? -16.349 -0.410 -8.772 1.00 18.69 310 SER A C 1
ATOM 2313 O O . SER A 1 310 ? -17.320 -1.151 -8.630 1.00 18.69 310 SER A O 1
ATOM 2315 N N . THR A 1 311 ? -16.274 0.769 -8.165 1.00 21.23 311 THR A N 1
ATOM 2316 C CA . THR A 1 311 ? -17.499 1.444 -7.739 1.00 21.23 311 THR A CA 1
ATOM 2317 C C . THR A 1 311 ? -18.161 1.996 -8.997 1.00 21.23 311 THR A C 1
ATOM 2319 O O . THR A 1 311 ? -17.644 2.934 -9.609 1.00 21.23 311 THR A O 1
ATOM 2322 N N . GLU A 1 312 ? -19.251 1.349 -9.409 1.00 18.36 312 GLU A N 1
ATOM 2323 C CA . GLU A 1 312 ? -20.212 1.855 -10.388 1.00 18.36 312 GLU A CA 1
ATOM 2324 C C . GLU A 1 312 ? -20.712 3.264 -10.021 1.00 18.36 312 GLU A C 1
ATOM 2326 O O . GLU A 1 312 ? -20.657 3.711 -8.874 1.00 18.36 312 GLU A O 1
ATOM 2331 N N . GLU A 1 313 ? -21.161 3.966 -11.057 1.00 22.09 313 GLU A N 1
ATOM 2332 C CA . GLU A 1 313 ? -21.599 5.356 -11.112 1.00 22.09 313 GLU A CA 1
ATOM 2333 C C . GLU A 1 313 ? -22.561 5.800 -9.998 1.00 22.09 313 GLU A C 1
ATOM 2335 O O . GLU A 1 313 ? -23.579 5.173 -9.730 1.00 22.09 313 GLU A O 1
ATOM 2340 N N . THR A 1 314 ? -22.345 7.016 -9.495 1.00 19.61 314 THR A N 1
ATOM 2341 C CA . THR A 1 314 ? -23.446 7.970 -9.282 1.00 19.61 314 THR A CA 1
ATOM 2342 C C . THR A 1 314 ? -22.978 9.361 -9.701 1.00 19.61 314 THR A C 1
ATOM 2344 O O . THR A 1 314 ? -22.390 10.133 -8.947 1.00 19.61 314 THR A O 1
ATOM 2347 N N . THR A 1 315 ? -23.209 9.686 -10.971 1.00 20.94 315 THR A N 1
ATOM 2348 C CA . THR A 1 315 ? -23.203 11.059 -11.478 1.00 20.94 315 THR A CA 1
ATOM 2349 C C . THR A 1 315 ? -24.344 11.846 -10.840 1.00 20.94 315 THR A C 1
ATOM 2351 O O . THR A 1 315 ? -25.509 11.546 -11.094 1.00 20.94 315 THR A O 1
ATOM 2354 N N . HIS A 1 316 ? -24.028 12.914 -10.109 1.00 21.55 316 HIS A N 1
ATOM 2355 C CA . HIS A 1 316 ? -24.967 14.017 -9.923 1.00 21.55 316 HIS A CA 1
ATOM 2356 C C . HIS A 1 316 ? -24.443 15.257 -10.644 1.00 21.55 316 HIS A C 1
ATOM 2358 O O . HIS A 1 316 ? -23.465 15.888 -10.252 1.00 21.55 316 HIS A O 1
ATOM 2364 N N . SER A 1 317 ? -25.115 15.574 -11.750 1.00 20.66 317 SER A N 1
ATOM 2365 C CA . SER A 1 317 ? -24.994 16.829 -12.476 1.00 20.66 317 SER A CA 1
ATOM 2366 C C . SER A 1 317 ? -25.452 17.982 -11.586 1.00 20.66 317 SER A C 1
ATOM 2368 O O . SER A 1 317 ? -26.632 18.074 -11.248 1.00 20.66 317 SER A O 1
ATOM 2370 N N . VAL A 1 318 ? -24.549 18.898 -11.245 1.00 23.95 318 VAL A N 1
ATOM 2371 C CA . VAL A 1 318 ? -24.935 20.191 -10.671 1.00 23.95 318 VAL A CA 1
ATOM 2372 C C . VAL A 1 318 ? -25.359 21.101 -11.825 1.00 23.95 318 VAL A C 1
ATOM 2374 O O . VAL A 1 318 ? -24.577 21.902 -12.331 1.00 23.95 318 VAL A O 1
ATOM 2377 N N . THR A 1 319 ? -26.604 20.968 -12.287 1.00 23.64 319 THR A N 1
ATOM 2378 C CA . THR A 1 319 ? -27.262 22.057 -13.018 1.00 23.64 319 THR A CA 1
ATOM 2379 C C . THR A 1 319 ? -27.738 23.068 -11.987 1.00 23.64 319 THR A C 1
ATOM 2381 O O . THR A 1 319 ? -28.795 22.904 -11.380 1.00 23.64 319 THR A O 1
ATOM 2384 N N . GLY A 1 320 ? -26.928 24.097 -11.755 1.00 23.56 320 GLY A N 1
ATOM 2385 C CA . GLY A 1 320 ? -27.363 25.274 -11.021 1.00 23.56 320 GLY A CA 1
ATOM 2386 C C . GLY A 1 320 ? -28.397 26.053 -11.836 1.00 23.56 320 GLY A C 1
ATOM 2387 O O . GLY A 1 320 ? -28.159 26.390 -12.993 1.00 23.56 320 GLY A O 1
ATOM 2388 N N . SER A 1 321 ? -29.527 26.368 -11.213 1.00 21.56 321 SER A N 1
ATOM 2389 C CA . SER A 1 321 ? -30.320 27.556 -11.532 1.00 21.56 321 SER A CA 1
ATOM 2390 C C . SER A 1 321 ? -30.691 28.232 -10.206 1.00 21.56 321 SER A C 1
ATOM 2392 O O . SER A 1 321 ? -30.839 27.528 -9.203 1.00 21.56 321 SER A O 1
ATOM 2394 N N . PRO A 1 322 ? -30.719 29.573 -10.144 1.00 29.33 322 PRO A N 1
ATOM 2395 C CA . PRO A 1 322 ? -30.428 30.303 -8.922 1.00 29.33 322 PRO A CA 1
ATOM 2396 C C . PRO A 1 322 ? -31.680 30.635 -8.106 1.00 29.33 322 PRO A C 1
ATOM 2398 O O . PRO A 1 322 ? -32.748 30.865 -8.658 1.00 29.33 322 PRO A O 1
ATOM 2401 N N . LEU A 1 323 ? -31.455 30.757 -6.795 1.00 28.78 323 LEU A N 1
ATOM 2402 C CA . LEU A 1 323 ? -32.104 31.688 -5.864 1.00 28.78 323 LEU A CA 1
ATOM 2403 C C . LEU A 1 323 ? -33.642 31.775 -5.891 1.00 28.78 323 LEU A C 1
ATOM 2405 O O . LEU A 1 323 ? -34.214 32.519 -6.686 1.00 28.78 323 LEU A O 1
ATOM 2409 N N . ALA A 1 324 ? -34.271 31.166 -4.885 1.00 29.31 324 ALA A N 1
ATOM 2410 C CA . ALA A 1 324 ? -35.076 31.852 -3.863 1.00 29.31 324 ALA A CA 1
ATOM 2411 C C . ALA A 1 324 ? -35.355 30.891 -2.701 1.00 29.31 324 ALA A C 1
ATOM 2413 O O . ALA A 1 324 ? -35.685 29.718 -2.986 1.00 29.31 324 ALA A O 1
#

Organism: NCBI:txid61484

Foldseek 3Di:
DFFDPDDDWDAFDDDDDDAPQDPCSQVVVCVRRHPPVTDDDQDDDWLCLQVVLVVVQVVCCVVVVGQKDKRKFWHDDDPDADDDPDPPDDDPCPLLQVLLCVQPNDDPARSVCSLVQQLVVQCCVPAVDDLLLLLLLLQQLQVLQLLFPLWPHNDHDDSVRLQPAPDRHHSHHPLSDFHADTDMAMDMDGDPVVCVVVVPPVLDDDPPDDDDDWQDPCLRPVSHSCSLQVPDDDDCSSVCSVVVLQPVVHVHPDNSLSARSTRHRRSRHRDHDLSFSQRDDVPGDRDDPPPPDSDDDDDTDDSTDDDDDDPDDDDDDPPDDDDD

Secondary structure (DSSP, 8-state):
-EE-SS-------------S--TTHHHHHHTTT-----------BTBTHHHHHHHHHHHHHHTTS-SEEEEEEEE-PPSSS---S-SSS--TTHHHHHHHHHHH---SS-HHHHHHHHHHHHHHHHH---HHHHHHHHHHHHHHHTT-TT-S------HHHHHHSPEEETTEEGGGSPPP--EEEEEEEE-HHHHHHTT-GGG-------------THHHHT--HHHHTTPPPSSTHHHHHHTTTTSTTSSS---TT-HHHHT---GGG----GGG-----TT--SS--STT----------TT--------------------

Nearest PDB structures (foldseek):
  6hsp-assembly2_B-2  TM=9.432E-01  e=5.704E-26  Danio rerio
  6hrv-assembly2_B  TM=9.497E-01  e=7.611E-26  Danio rerio
  6hsp-assembly1_A  TM=8.163E-01  e=1.159E-21  Danio rerio
  5ab7-assembly3_F  TM=7.134E-01  e=1.830E-08  Trypanosoma brucei brucei
  4u4e-assembly1_A  TM=6.577E-01  e=4.605E-08  Sphaerobacter thermophilus DSM 20745

InterPro domains:
  IPR016039 Thiolase-like [G3DSA:3.40.47.10] (12-275)
  IPR016039 Thiolase-like [SSF53901] (26-200)
  IPR016039 Thiolase-like [SSF53901] (223-271)
  IPR020615 Thiolase, acyl-enzyme intermediate active site [PS00098] (43-61)
  IPR020616 Thiolase, N-terminal [PF00108] (28-193)
  IPR055140 Thiolase, C-terminal domain 2 [PF22691] (229-271)